Protein AF-A0A7J7N798-F1 (afdb_monomer_lite)

pLDDT: mean 74.63, std 19.61, range [30.22, 93.81]

Structure (mmCIF, N/CA/C/O backbone):
data_AF-A0A7J7N798-F1
#
_entry.id   AF-A0A7J7N798-F1
#
loop_
_atom_site.group_PDB
_atom_site.id
_atom_site.type_symbol
_atom_site.label_atom_id
_atom_site.label_alt_id
_atom_site.label_comp_id
_atom_site.label_asym_id
_atom_site.label_entity_id
_atom_site.label_seq_id
_atom_site.pdbx_PDB_ins_code
_atom_site.Cartn_x
_atom_site.Cartn_y
_atom_site.Cartn_z
_atom_site.occupancy
_atom_site.B_iso_or_equiv
_atom_site.auth_seq_id
_atom_site.auth_comp_id
_atom_site.auth_asym_id
_atom_site.auth_atom_id
_atom_site.pdbx_PDB_model_num
ATOM 1 N N . MET A 1 1 ? 17.970 4.493 -1.743 1.00 64.69 1 MET A N 1
ATOM 2 C CA . MET A 1 1 ? 17.348 3.213 -2.157 1.00 64.69 1 MET A CA 1
ATOM 3 C C . MET A 1 1 ? 17.087 3.171 -3.658 1.00 64.69 1 MET A C 1
ATOM 5 O O . MET A 1 1 ? 17.786 2.423 -4.314 1.00 64.69 1 MET A O 1
ATOM 9 N N . ALA A 1 2 ? 16.192 3.989 -4.228 1.00 63.03 2 ALA A N 1
ATOM 10 C CA . ALA A 1 2 ? 15.914 3.943 -5.676 1.00 63.03 2 ALA A CA 1
ATOM 11 C C . ALA A 1 2 ? 17.098 4.369 -6.571 1.00 63.03 2 ALA A C 1
ATOM 13 O O . ALA A 1 2 ? 17.312 3.786 -7.624 1.00 63.03 2 ALA A O 1
ATOM 14 N N . ALA A 1 3 ? 17.911 5.336 -6.129 1.00 71.50 3 ALA A N 1
ATOM 15 C CA . ALA A 1 3 ? 19.141 5.726 -6.832 1.00 71.50 3 ALA A CA 1
ATOM 16 C C . ALA A 1 3 ? 20.242 4.644 -6.801 1.00 71.50 3 ALA A C 1
ATOM 18 O O . ALA A 1 3 ? 21.195 4.731 -7.562 1.00 71.50 3 ALA A O 1
ATOM 19 N N . ASN A 1 4 ? 20.090 3.626 -5.946 1.00 76.94 4 ASN A N 1
ATOM 20 C CA . ASN A 1 4 ? 21.014 2.496 -5.825 1.00 76.94 4 ASN A CA 1
ATOM 21 C C . ASN A 1 4 ? 20.449 1.256 -6.544 1.00 76.94 4 ASN A C 1
ATOM 23 O O . ASN A 1 4 ? 20.693 0.138 -6.110 1.00 76.94 4 ASN A O 1
ATOM 27 N N . GLU A 1 5 ? 19.615 1.460 -7.570 1.00 82.12 5 GLU A N 1
ATOM 28 C CA . GLU A 1 5 ? 19.052 0.408 -8.436 1.00 82.12 5 GLU A CA 1
ATOM 29 C C . GLU A 1 5 ? 18.097 -0.591 -7.760 1.00 82.12 5 GLU A C 1
ATOM 31 O O . GLU A 1 5 ? 17.688 -1.584 -8.358 1.00 82.12 5 GLU A O 1
ATOM 36 N N . HIS A 1 6 ? 17.645 -0.311 -6.537 1.00 86.44 6 HIS A N 1
ATOM 37 C CA . HIS A 1 6 ? 16.586 -1.101 -5.916 1.00 86.44 6 HIS A CA 1
ATOM 38 C C . HIS A 1 6 ? 15.207 -0.696 -6.441 1.00 86.44 6 HIS A C 1
ATOM 40 O O . HIS A 1 6 ? 14.899 0.493 -6.575 1.00 86.44 6 HIS A O 1
ATOM 46 N N . ARG A 1 7 ? 14.332 -1.684 -6.653 1.00 91.19 7 ARG A N 1
ATOM 47 C CA . ARG A 1 7 ? 12.911 -1.448 -6.916 1.00 91.19 7 ARG A CA 1
ATOM 48 C C . ARG A 1 7 ? 12.222 -1.047 -5.610 1.00 91.19 7 ARG A C 1
ATOM 50 O O . ARG A 1 7 ? 12.155 -1.836 -4.674 1.00 91.19 7 ARG A O 1
ATOM 57 N N . VAL A 1 8 ? 11.728 0.188 -5.525 1.00 92.69 8 VAL A N 1
ATOM 58 C CA . VAL A 1 8 ? 11.180 0.749 -4.276 1.00 92.69 8 VAL A CA 1
ATOM 59 C C . VAL A 1 8 ? 9.721 1.125 -4.461 1.00 92.69 8 VAL A C 1
ATOM 61 O O . VAL A 1 8 ? 9.395 1.870 -5.382 1.00 92.69 8 VAL A O 1
ATOM 64 N N . MET A 1 9 ? 8.865 0.631 -3.568 1.00 93.06 9 MET A N 1
ATOM 65 C CA . MET A 1 9 ? 7.464 1.033 -3.459 1.00 93.06 9 MET A CA 1
ATOM 66 C C . MET A 1 9 ? 7.245 1.799 -2.154 1.00 93.06 9 MET A C 1
ATOM 68 O O . MET A 1 9 ? 7.791 1.432 -1.115 1.00 93.06 9 MET A O 1
ATOM 72 N N . THR A 1 10 ? 6.413 2.836 -2.190 1.00 92.31 10 THR A N 1
ATOM 73 C CA . THR A 1 10 ? 5.869 3.476 -0.985 1.00 92.31 10 THR A CA 1
ATOM 74 C C . THR A 1 10 ? 4.355 3.369 -1.000 1.00 92.31 10 THR A C 1
ATOM 76 O O . THR A 1 10 ? 3.739 3.830 -1.961 1.00 92.31 10 THR A O 1
ATOM 79 N N . VAL A 1 11 ? 3.767 2.818 0.061 1.00 91.25 11 VAL A N 1
ATOM 80 C CA . VAL A 1 11 ? 2.312 2.695 0.215 1.00 91.25 11 VAL A CA 1
ATOM 81 C C . VAL A 1 11 ? 1.836 3.628 1.323 1.00 91.25 11 VAL A C 1
ATOM 83 O O . VAL A 1 11 ? 2.397 3.630 2.417 1.00 91.25 11 VAL A O 1
ATOM 86 N N . CYS A 1 12 ? 0.807 4.428 1.056 1.00 90.25 12 CYS A N 1
ATOM 87 C CA . CYS A 1 12 ? 0.177 5.276 2.067 1.00 90.25 12 CYS A CA 1
ATOM 88 C C . CYS A 1 12 ? -1.321 5.480 1.789 1.00 90.25 12 CYS A C 1
ATOM 90 O O . CYS A 1 12 ? -1.782 5.212 0.677 1.00 90.25 12 CYS A O 1
ATOM 92 N N . PRO A 1 13 ? -2.112 5.949 2.770 1.00 88.75 13 PRO A N 1
ATOM 93 C CA . PRO A 1 13 ? -3.513 6.266 2.537 1.00 88.75 13 PRO A CA 1
ATOM 94 C C . PRO A 1 13 ? -3.657 7.432 1.562 1.00 88.75 13 PRO A C 1
ATOM 96 O O . PRO A 1 13 ? -2.847 8.366 1.542 1.00 88.75 13 PRO A O 1
ATOM 99 N N . ARG A 1 14 ? -4.728 7.405 0.776 1.00 85.50 14 ARG A N 1
ATOM 100 C CA . ARG A 1 14 ? -5.098 8.495 -0.116 1.00 85.50 14 ARG A CA 1
ATOM 101 C C . ARG A 1 14 ? -5.943 9.514 0.641 1.00 85.50 14 ARG A C 1
ATOM 103 O O . ARG A 1 14 ? -7.163 9.439 0.668 1.00 85.50 14 ARG A O 1
ATOM 110 N N . TYR A 1 15 ? -5.278 10.492 1.245 1.00 79.44 15 TYR A N 1
ATOM 111 C CA . TYR A 1 15 ? -5.966 11.538 2.009 1.00 79.44 15 TYR A CA 1
ATOM 112 C C . TYR A 1 15 ? -6.669 12.579 1.133 1.00 79.44 15 TYR A C 1
ATOM 114 O O . TYR A 1 15 ? -7.537 13.302 1.611 1.00 79.44 15 TYR A O 1
ATOM 122 N N . ASN A 1 16 ? -6.261 12.710 -0.131 1.00 83.50 16 ASN A N 1
ATOM 123 C CA . ASN A 1 16 ? -6.829 13.684 -1.055 1.00 83.50 16 ASN A CA 1
ATOM 124 C C . ASN A 1 16 ? -6.736 13.187 -2.507 1.00 83.50 16 ASN A C 1
ATOM 126 O O . ASN A 1 16 ? -6.029 12.224 -2.818 1.00 83.50 16 ASN A O 1
ATOM 130 N N . GLN A 1 17 ? -7.433 13.862 -3.415 1.00 83.38 17 GLN A N 1
ATOM 131 C CA . GLN A 1 17 ? -7.398 13.587 -4.846 1.00 83.38 17 GLN A CA 1
ATOM 132 C C . GLN A 1 17 ? -6.122 14.169 -5.466 1.00 83.38 17 GLN A C 1
ATOM 134 O O . GLN A 1 17 ? -6.080 15.303 -5.939 1.00 83.38 17 GLN A O 1
ATOM 139 N N . TYR A 1 18 ? -5.047 13.383 -5.442 1.00 81.81 18 TYR A N 1
ATOM 140 C CA . TYR A 1 18 ? -3.772 13.762 -6.051 1.00 81.81 18 TYR A CA 1
ATOM 141 C C . TYR A 1 18 ? -3.870 13.770 -7.582 1.00 81.81 18 TYR A C 1
ATOM 143 O O . TYR A 1 18 ? -4.185 12.747 -8.187 1.00 81.81 18 TYR A O 1
ATOM 151 N N . LYS A 1 19 ? -3.574 14.917 -8.210 1.00 82.06 19 LYS A N 1
ATOM 152 C CA . LYS A 1 19 ? -3.645 15.112 -9.674 1.00 82.06 19 LYS A CA 1
ATOM 153 C C . LYS A 1 19 ? -2.698 14.193 -10.453 1.00 82.06 19 LYS A C 1
ATOM 155 O O . LYS A 1 19 ? -2.963 13.844 -11.595 1.00 82.06 19 LYS A O 1
ATOM 160 N N . ASP A 1 20 ? -1.569 13.852 -9.849 1.00 85.69 20 ASP A N 1
ATOM 161 C CA . ASP A 1 20 ? -0.508 13.030 -10.422 1.00 85.69 20 ASP A CA 1
ATOM 162 C C . ASP A 1 20 ? -0.696 11.527 -10.189 1.00 85.69 20 ASP A C 1
ATOM 164 O O . ASP A 1 20 ? 0.086 10.739 -10.716 1.00 85.69 20 ASP A O 1
ATOM 168 N N . ALA A 1 21 ? -1.699 11.127 -9.404 1.00 88.94 21 ALA A N 1
ATOM 169 C CA . ALA A 1 21 ? -1.989 9.728 -9.138 1.00 88.94 21 ALA A CA 1
ATOM 170 C C . ALA A 1 21 ? -3.128 9.239 -10.041 1.00 88.94 21 ALA A C 1
ATOM 172 O O . ALA A 1 21 ? -4.243 9.760 -9.989 1.00 88.94 21 ALA A O 1
ATOM 173 N N . TRP A 1 22 ? -2.855 8.221 -10.852 1.00 91.75 22 TRP A N 1
ATOM 174 C CA . TRP A 1 22 ? -3.835 7.599 -11.740 1.00 91.75 22 TRP A CA 1
ATOM 175 C C . TRP A 1 22 ? -4.411 6.332 -11.097 1.00 91.75 22 TRP A C 1
ATOM 177 O O . TRP A 1 22 ? -3.752 5.678 -10.291 1.00 91.75 22 TRP A O 1
ATOM 187 N N . ASN A 1 23 ? -5.667 6.007 -11.406 1.00 92.81 23 ASN A N 1
ATOM 188 C CA . ASN A 1 23 ? -6.326 4.815 -10.871 1.00 92.81 23 ASN A CA 1
ATOM 189 C C . ASN A 1 23 ? -5.766 3.563 -11.556 1.00 92.81 23 ASN A C 1
ATOM 191 O O . ASN A 1 23 ? -5.860 3.452 -12.778 1.00 92.81 23 ASN A O 1
ATOM 195 N N . THR A 1 24 ? -5.256 2.598 -10.789 1.00 93.06 24 THR A N 1
ATOM 196 C CA . THR A 1 24 ? -4.739 1.344 -11.358 1.00 93.06 24 THR A CA 1
ATOM 197 C C . THR A 1 24 ? -5.838 0.438 -11.905 1.00 93.06 24 THR A C 1
ATOM 199 O O . THR A 1 24 ? -5.539 -0.548 -12.568 1.00 93.06 24 THR A O 1
ATOM 202 N N . SER A 1 25 ? -7.108 0.766 -11.641 1.00 92.38 25 SER A N 1
ATOM 203 C CA . SER A 1 25 ? -8.292 -0.047 -11.953 1.00 92.38 25 SER A CA 1
ATOM 204 C C . SER A 1 25 ? -8.289 -1.420 -11.273 1.00 92.38 25 SER A C 1
ATOM 206 O O . SER A 1 25 ? -9.127 -2.265 -11.573 1.00 92.38 25 SER A O 1
ATOM 208 N N . VAL A 1 26 ? -7.376 -1.629 -10.320 1.00 92.44 26 VAL A N 1
ATOM 209 C CA . VAL A 1 26 ? -7.298 -2.832 -9.499 1.00 92.44 26 VAL A CA 1
ATOM 210 C C . VAL A 1 26 ? -8.189 -2.645 -8.279 1.00 92.44 26 VAL A C 1
ATOM 212 O O . VAL A 1 26 ? -8.009 -1.705 -7.499 1.00 92.44 26 VAL A O 1
ATOM 215 N N . LEU A 1 27 ? -9.138 -3.564 -8.124 1.00 91.50 27 LEU A N 1
ATOM 216 C CA . LEU A 1 27 ? -10.020 -3.669 -6.970 1.00 91.50 27 LEU A CA 1
ATOM 217 C C . LEU A 1 27 ? -9.593 -4.881 -6.150 1.00 91.50 27 LEU A C 1
ATOM 219 O O . LEU A 1 27 ? -9.409 -5.964 -6.704 1.00 91.50 27 LEU A O 1
ATOM 223 N N . VAL A 1 28 ? -9.437 -4.699 -4.843 1.00 91.06 28 VAL A N 1
ATOM 224 C CA . VAL A 1 28 ? -9.140 -5.796 -3.919 1.00 91.06 28 VAL A CA 1
ATOM 225 C C . VAL A 1 28 ? -10.190 -5.823 -2.827 1.00 91.06 28 VAL A C 1
ATOM 227 O O . VAL A 1 28 ? -10.432 -4.820 -2.157 1.00 91.06 28 VAL A O 1
ATOM 230 N N . GLU A 1 29 ? -10.800 -6.986 -2.643 1.00 90.56 29 GLU A N 1
ATOM 231 C CA . GLU A 1 29 ? -11.745 -7.233 -1.564 1.00 90.56 29 GLU A CA 1
ATOM 232 C C . GLU A 1 29 ? -10.995 -7.663 -0.308 1.00 90.56 29 GLU A C 1
ATOM 234 O O . GLU A 1 29 ? -10.278 -8.664 -0.278 1.00 90.56 29 GLU A O 1
ATOM 239 N N . ILE A 1 30 ? -11.157 -6.885 0.754 1.00 86.94 30 ILE A N 1
ATOM 240 C CA . ILE A 1 30 ? -10.477 -7.098 2.017 1.00 86.94 30 ILE A CA 1
ATOM 241 C C . ILE A 1 30 ? -11.508 -7.466 3.076 1.00 86.94 30 ILE A C 1
ATOM 243 O O . ILE A 1 30 ? -12.337 -6.650 3.472 1.00 86.94 30 ILE A O 1
ATOM 247 N N . LYS A 1 31 ? -11.410 -8.693 3.598 1.00 84.00 31 LYS A N 1
ATOM 248 C CA . LYS A 1 31 ? -12.166 -9.100 4.787 1.00 84.00 31 LYS A CA 1
ATOM 249 C C . LYS A 1 31 ? -11.556 -8.477 6.044 1.00 84.00 31 LYS A C 1
ATOM 251 O O . LYS A 1 31 ? -10.390 -8.761 6.357 1.00 84.00 31 LYS A O 1
ATOM 256 N N . VAL A 1 32 ? -12.341 -7.681 6.765 1.00 78.50 32 VAL A N 1
ATOM 257 C CA . VAL A 1 32 ? -12.000 -7.103 8.071 1.00 78.50 32 VAL A CA 1
ATOM 258 C C . VAL A 1 32 ? -13.124 -7.413 9.055 1.00 78.50 32 VAL A C 1
ATOM 260 O O . VAL A 1 32 ? -14.227 -6.879 8.951 1.00 78.50 32 VAL A O 1
ATOM 263 N N . GLY A 1 33 ? -12.841 -8.303 10.008 1.00 81.00 33 GLY A N 1
ATOM 264 C CA . GLY A 1 33 ? -13.879 -8.871 10.868 1.00 81.00 33 GLY A CA 1
ATOM 265 C C . GLY A 1 33 ? -14.944 -9.574 10.023 1.00 81.00 33 GLY A C 1
ATOM 266 O O . GLY A 1 33 ? -14.618 -10.446 9.212 1.00 81.00 33 GLY A O 1
ATOM 267 N N . ASP A 1 34 ? -16.193 -9.140 10.179 1.00 85.06 34 ASP A N 1
ATOM 268 C CA . ASP A 1 34 ? -17.355 -9.709 9.487 1.00 85.06 34 ASP A CA 1
ATOM 269 C C . ASP A 1 34 ? -17.729 -8.974 8.192 1.00 85.06 34 ASP A C 1
ATOM 271 O O . ASP A 1 34 ? -18.644 -9.394 7.486 1.00 85.06 34 ASP A O 1
ATOM 275 N N . LYS A 1 35 ? -17.029 -7.883 7.854 1.00 85.38 35 LYS A N 1
ATOM 276 C CA . LYS A 1 35 ? -17.303 -7.084 6.654 1.00 85.38 35 LYS A CA 1
ATOM 277 C C . LYS A 1 35 ? -16.252 -7.317 5.575 1.00 85.38 35 LYS A C 1
ATOM 279 O O . LYS A 1 35 ? -15.069 -7.508 5.865 1.00 85.38 35 LYS A O 1
ATOM 284 N N . ILE A 1 36 ? -16.703 -7.292 4.326 1.00 88.44 36 ILE A N 1
ATOM 285 C CA . ILE A 1 36 ? -15.847 -7.285 3.140 1.00 88.44 36 ILE A CA 1
ATOM 286 C C . ILE A 1 36 ? -15.900 -5.875 2.574 1.00 88.44 36 ILE A C 1
ATOM 288 O O . ILE A 1 36 ? -16.976 -5.366 2.272 1.00 88.44 36 ILE A O 1
ATOM 292 N N . GLU A 1 37 ? -14.738 -5.251 2.463 1.00 87.50 37 GLU A N 1
ATOM 293 C CA . GLU A 1 37 ? -14.598 -3.878 1.995 1.00 87.50 37 GLU A CA 1
ATOM 294 C C . GLU A 1 37 ? -13.743 -3.869 0.732 1.00 87.50 37 GLU A C 1
ATOM 296 O O . GLU A 1 37 ? -12.722 -4.555 0.652 1.00 87.50 37 GLU A O 1
ATOM 301 N N . THR A 1 38 ? -14.165 -3.110 -0.277 1.00 90.19 38 THR A N 1
ATOM 302 C CA . THR A 1 38 ? -13.435 -3.020 -1.547 1.00 90.19 38 THR A CA 1
ATOM 303 C C . THR A 1 38 ? -12.467 -1.848 -1.507 1.00 90.19 38 THR A C 1
ATOM 305 O O . THR A 1 38 ? -12.865 -0.695 -1.342 1.00 90.19 38 THR A O 1
ATOM 308 N N . VAL A 1 39 ? -11.186 -2.136 -1.709 1.00 91.38 39 VAL A N 1
ATOM 309 C CA . VAL A 1 39 ? -10.109 -1.150 -1.732 1.00 91.38 39 VAL A CA 1
ATOM 310 C C . VAL A 1 39 ? -9.649 -0.905 -3.162 1.00 91.38 39 VAL A C 1
ATOM 312 O O . VAL A 1 39 ? -9.504 -1.838 -3.953 1.00 91.38 39 VAL A O 1
ATOM 315 N N . ARG A 1 40 ? -9.394 0.367 -3.485 1.00 92.56 40 ARG A N 1
ATOM 316 C CA . ARG A 1 40 ? -8.799 0.783 -4.760 1.00 92.56 40 ARG A CA 1
ATOM 317 C C . ARG A 1 40 ? -7.382 1.284 -4.557 1.00 92.56 40 ARG A C 1
ATOM 319 O O . ARG A 1 40 ? -7.064 1.885 -3.528 1.00 92.56 40 ARG A O 1
ATOM 326 N N . PHE A 1 41 ? -6.559 1.108 -5.583 1.00 93.75 41 PHE A N 1
ATOM 327 C CA . PHE A 1 41 ? -5.197 1.620 -5.603 1.00 93.75 41 PHE A CA 1
ATOM 328 C C . PHE A 1 41 ? -5.038 2.712 -6.656 1.00 93.75 41 PHE A C 1
ATOM 330 O O . PHE A 1 41 ? -5.510 2.612 -7.786 1.00 93.75 41 PHE A O 1
ATOM 337 N N . PHE A 1 42 ? -4.330 3.765 -6.275 1.00 93.00 42 PHE A N 1
ATOM 338 C CA . PHE A 1 42 ? -3.859 4.794 -7.186 1.00 93.00 42 PHE A CA 1
ATOM 339 C C . PHE A 1 42 ? -2.343 4.743 -7.233 1.00 93.00 42 PHE A C 1
ATOM 341 O O . PHE A 1 42 ? -1.696 4.493 -6.218 1.00 93.00 42 PHE A O 1
ATOM 348 N N . HIS A 1 43 ? -1.764 4.992 -8.396 1.00 93.50 43 HIS A N 1
ATOM 349 C CA . HIS A 1 43 ? -0.329 4.892 -8.604 1.00 93.50 43 HIS A CA 1
ATOM 350 C C . HIS A 1 43 ? 0.239 6.170 -9.206 1.00 93.50 43 HIS A C 1
ATOM 352 O O . HIS A 1 43 ? -0.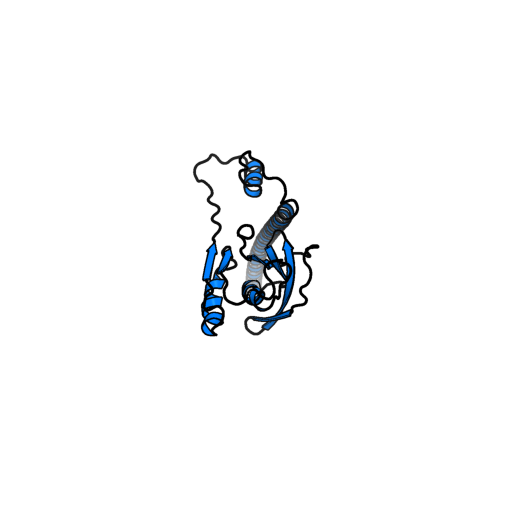420 6.891 -9.951 1.00 93.50 43 HIS A O 1
ATOM 358 N N . CYS A 1 44 ? 1.479 6.462 -8.842 1.00 92.00 44 CYS A N 1
ATOM 359 C CA . CYS A 1 44 ? 2.281 7.528 -9.406 1.00 92.00 44 CYS A CA 1
ATOM 360 C C . CYS A 1 44 ? 3.746 7.085 -9.396 1.00 92.00 44 CYS A C 1
ATOM 362 O O . CYS A 1 44 ? 4.303 6.780 -8.339 1.00 92.00 44 CYS A O 1
ATOM 364 N N . TYR A 1 45 ? 4.395 7.078 -10.559 1.00 89.31 45 TYR A N 1
ATOM 365 C CA . TYR A 1 45 ? 5.824 6.798 -10.651 1.00 89.31 45 TYR A CA 1
ATOM 366 C C . TYR A 1 45 ? 6.616 8.101 -10.673 1.00 89.31 45 TYR A C 1
ATOM 368 O O . TYR A 1 45 ? 6.497 8.904 -11.602 1.00 89.31 45 TYR A O 1
ATOM 376 N N . LYS A 1 46 ? 7.433 8.331 -9.642 1.00 87.50 46 LYS A N 1
ATOM 377 C CA . LYS A 1 46 ? 8.253 9.545 -9.525 1.00 87.50 46 LYS A CA 1
ATOM 378 C C . LYS A 1 46 ? 9.618 9.225 -8.944 1.00 87.50 46 LYS A C 1
ATOM 380 O O . LYS A 1 46 ? 9.718 8.620 -7.883 1.00 87.50 46 LYS A O 1
ATOM 385 N N . ARG A 1 47 ? 10.673 9.725 -9.602 1.00 85.81 47 ARG A N 1
ATOM 386 C CA . ARG A 1 47 ? 12.075 9.628 -9.141 1.00 85.81 47 ARG A CA 1
ATOM 387 C C . ARG A 1 47 ? 12.533 8.192 -8.860 1.00 85.81 47 ARG A C 1
ATOM 389 O O . ARG A 1 47 ? 13.190 7.938 -7.855 1.00 85.81 47 ARG A O 1
ATOM 396 N N . GLY A 1 48 ? 12.150 7.254 -9.722 1.00 82.81 48 GLY A N 1
ATOM 397 C CA . GLY A 1 48 ? 12.524 5.850 -9.551 1.00 82.81 48 GLY A CA 1
ATOM 398 C C . GLY A 1 48 ? 11.714 5.095 -8.495 1.00 82.81 48 GLY A C 1
ATOM 399 O O . GLY A 1 48 ? 12.047 3.952 -8.203 1.00 82.81 48 GLY A O 1
ATOM 400 N N . VAL A 1 49 ? 10.684 5.717 -7.907 1.00 89.25 49 VAL A N 1
ATOM 401 C CA . VAL A 1 49 ? 9.869 5.137 -6.832 1.00 89.25 49 VAL A CA 1
ATOM 402 C C . VAL A 1 49 ? 8.425 4.978 -7.290 1.00 89.25 49 VAL A C 1
ATOM 404 O O . VAL A 1 49 ? 7.808 5.934 -7.773 1.00 89.25 49 VAL A O 1
ATOM 407 N N . ASP A 1 50 ? 7.880 3.787 -7.066 1.00 91.75 50 ASP A N 1
ATOM 408 C CA . ASP A 1 50 ? 6.468 3.473 -7.240 1.00 91.75 50 ASP A CA 1
ATOM 409 C C . ASP A 1 50 ? 5.678 3.943 -6.014 1.00 91.75 50 ASP A C 1
ATOM 411 O O . ASP A 1 50 ? 5.747 3.358 -4.932 1.00 91.75 50 ASP A O 1
ATOM 415 N N . ARG A 1 51 ? 4.933 5.040 -6.158 1.00 92.12 51 ARG A N 1
ATOM 416 C CA . ARG A 1 51 ? 4.100 5.584 -5.083 1.00 92.12 51 ARG A CA 1
ATOM 417 C C . ARG A 1 51 ? 2.679 5.079 -5.252 1.00 92.12 51 ARG A C 1
ATOM 419 O O . ARG A 1 51 ? 2.025 5.399 -6.242 1.00 92.12 51 ARG A O 1
ATOM 426 N N . VAL A 1 52 ? 2.217 4.299 -4.286 1.00 92.75 52 VAL A N 1
ATOM 427 C CA . VAL A 1 52 ? 0.888 3.695 -4.265 1.00 92.75 52 VAL A CA 1
ATOM 428 C C . VAL A 1 52 ? 0.063 4.342 -3.158 1.00 92.75 52 VAL A C 1
ATOM 430 O O . VAL A 1 52 ? 0.484 4.414 -2.004 1.00 92.75 52 VAL A O 1
ATOM 433 N N . PHE A 1 53 ? -1.129 4.799 -3.516 1.00 92.19 53 PHE A N 1
ATOM 434 C CA . PHE A 1 53 ? -2.086 5.398 -2.604 1.00 92.19 53 PHE A CA 1
ATOM 435 C C . PHE A 1 53 ? -3.301 4.490 -2.460 1.00 92.19 53 PHE A C 1
ATOM 437 O O . PHE A 1 53 ? -3.905 4.085 -3.454 1.00 92.19 53 PHE A O 1
ATOM 444 N N . VAL A 1 54 ? -3.661 4.195 -1.217 1.00 91.25 54 VAL A N 1
ATOM 445 C CA . VAL A 1 54 ? -4.804 3.352 -0.873 1.00 91.25 54 VAL A CA 1
ATOM 446 C C . VAL A 1 54 ? -6.039 4.226 -0.705 1.00 91.25 54 VAL A C 1
ATOM 448 O O . VAL A 1 54 ? -6.114 5.038 0.216 1.00 91.25 54 VAL A O 1
ATOM 451 N N . ASP A 1 55 ? -7.005 4.075 -1.601 1.00 88.62 55 ASP A N 1
ATOM 452 C CA . ASP A 1 55 ? -8.259 4.829 -1.602 1.00 88.62 55 ASP A CA 1
ATOM 453 C C . ASP A 1 55 ? -9.305 4.079 -0.768 1.00 88.62 55 ASP A C 1
ATOM 455 O O . ASP A 1 55 ? -10.185 3.399 -1.296 1.00 88.62 55 ASP A O 1
ATOM 459 N N . HIS A 1 56 ? -9.150 4.157 0.556 1.00 82.25 56 HIS A N 1
ATOM 460 C CA . HIS A 1 56 ? -10.088 3.609 1.534 1.00 82.25 56 HIS A CA 1
ATOM 461 C C . HIS A 1 56 ? -10.079 4.463 2.814 1.00 82.25 56 HIS A C 1
ATOM 463 O O . HIS A 1 56 ? -8.998 4.860 3.254 1.00 82.25 56 HIS A O 1
ATOM 469 N N . PRO A 1 57 ? -11.233 4.727 3.456 1.00 68.12 57 PRO A N 1
ATOM 470 C CA . PRO A 1 57 ? -11.300 5.599 4.633 1.00 68.12 57 PRO A CA 1
ATOM 471 C C . PRO A 1 57 ? -10.546 5.076 5.869 1.00 68.12 57 PRO A C 1
ATOM 473 O O . PRO A 1 57 ? -10.220 5.870 6.744 1.00 68.12 57 PRO A O 1
ATOM 476 N N . ILE A 1 58 ? -10.293 3.762 5.973 1.00 68.81 58 ILE A N 1
ATOM 477 C CA . ILE A 1 58 ? -9.829 3.140 7.236 1.00 68.81 58 ILE A CA 1
ATOM 478 C C . ILE A 1 58 ? -8.667 2.132 7.076 1.00 68.81 58 ILE A C 1
ATOM 480 O O . ILE A 1 58 ? -7.907 1.931 8.020 1.00 68.81 58 ILE A O 1
ATOM 484 N N . PHE A 1 59 ? -8.463 1.497 5.913 1.00 70.25 59 PHE A N 1
ATOM 485 C CA . PHE A 1 59 ? -7.623 0.288 5.834 1.00 70.25 59 PHE A CA 1
ATOM 486 C C . PHE A 1 59 ? -6.331 0.508 5.063 1.00 70.25 59 PHE A C 1
ATOM 488 O O . PHE A 1 59 ? -6.325 0.486 3.836 1.00 70.25 59 PHE A O 1
ATOM 495 N N . LEU A 1 60 ? -5.228 0.658 5.801 1.00 77.44 60 LEU A N 1
ATOM 496 C CA . LEU A 1 60 ? -3.886 0.746 5.229 1.00 77.44 60 LEU A CA 1
ATOM 497 C C . LEU A 1 60 ? -3.109 -0.569 5.332 1.00 77.44 60 LEU A C 1
ATOM 499 O O . LEU A 1 60 ? -2.560 -1.015 4.332 1.00 77.44 60 LEU A O 1
ATOM 503 N N . GLU A 1 61 ? -3.060 -1.195 6.511 1.00 79.00 61 GLU A N 1
ATOM 504 C CA . GLU A 1 61 ? -2.118 -2.292 6.787 1.00 79.00 61 GLU A CA 1
ATOM 505 C C . GLU A 1 61 ? -2.315 -3.495 5.857 1.00 79.00 61 GLU A C 1
ATOM 507 O O . GLU A 1 61 ? -1.376 -3.939 5.200 1.00 79.00 61 GLU A O 1
ATOM 512 N N . LYS A 1 62 ? -3.553 -3.987 5.747 1.00 84.56 62 LYS A N 1
ATOM 513 C CA . LYS A 1 62 ? -3.867 -5.135 4.891 1.00 84.56 62 LYS A CA 1
ATOM 514 C C . LYS A 1 62 ? -3.778 -4.797 3.406 1.00 84.56 62 LYS A C 1
ATOM 516 O O . LYS A 1 62 ? -3.225 -5.569 2.636 1.00 84.56 62 LYS A O 1
ATOM 521 N N . ALA A 1 63 ? -4.237 -3.612 3.010 1.00 87.19 63 ALA A N 1
ATOM 522 C CA . ALA A 1 63 ? -4.105 -3.147 1.631 1.00 87.19 63 ALA A CA 1
ATOM 523 C C . ALA A 1 63 ? -2.631 -3.024 1.204 1.00 87.19 63 ALA A C 1
ATOM 525 O O . ALA A 1 63 ? -2.283 -3.349 0.070 1.00 87.19 63 ALA A O 1
ATOM 526 N N . ALA A 1 64 ? -1.749 -2.614 2.120 1.00 88.19 64 ALA A N 1
ATOM 527 C CA . ALA A 1 64 ? -0.313 -2.538 1.879 1.00 88.19 64 ALA A CA 1
ATOM 528 C C . ALA A 1 64 ? 0.352 -3.913 1.706 1.00 88.19 64 ALA A C 1
ATOM 530 O O . ALA A 1 64 ? 1.390 -3.989 1.055 1.00 88.19 64 ALA A O 1
ATOM 531 N N . LEU A 1 65 ? -0.240 -4.989 2.235 1.00 90.69 65 LEU A N 1
ATOM 532 C CA . LEU A 1 65 ? 0.212 -6.366 2.001 1.00 90.69 65 LEU A CA 1
ATOM 533 C C . LEU A 1 65 ? -0.267 -6.933 0.668 1.00 90.69 65 LEU A C 1
ATOM 535 O O . LEU A 1 65 ? 0.399 -7.797 0.107 1.00 90.69 65 LEU A O 1
ATOM 539 N N . GLU A 1 66 ? -1.384 -6.444 0.141 1.00 90.94 66 GLU A N 1
ATOM 540 C CA . GLU A 1 66 ? -1.893 -6.875 -1.164 1.00 90.94 66 GLU A CA 1
ATOM 541 C C . GLU A 1 66 ? -1.229 -6.119 -2.324 1.00 90.94 66 GLU A C 1
ATOM 543 O O . GLU A 1 66 ? -1.003 -6.685 -3.394 1.00 90.94 66 GLU A O 1
ATOM 548 N N . ALA A 1 67 ? -0.847 -4.855 -2.112 1.00 92.44 67 ALA A N 1
ATOM 549 C CA . ALA A 1 67 ? -0.276 -4.006 -3.158 1.00 92.44 67 ALA A CA 1
ATOM 550 C C . ALA A 1 67 ? 0.940 -4.623 -3.895 1.00 92.44 67 ALA A C 1
ATOM 552 O O . ALA A 1 67 ? 0.928 -4.606 -5.127 1.00 92.44 67 ALA A O 1
ATOM 553 N N . PRO A 1 68 ? 1.954 -5.214 -3.227 1.00 92.75 68 PRO A N 1
ATOM 554 C CA . PRO A 1 68 ? 3.108 -5.811 -3.910 1.00 92.75 68 PRO A CA 1
ATOM 555 C C . PRO A 1 68 ? 2.761 -7.013 -4.800 1.00 92.75 68 PRO A C 1
ATOM 557 O O . PRO A 1 68 ? 3.471 -7.287 -5.770 1.00 92.75 68 PRO A O 1
ATOM 560 N N . ARG A 1 69 ? 1.677 -7.728 -4.484 1.00 92.38 69 ARG A N 1
ATOM 561 C CA . ARG A 1 69 ? 1.287 -8.971 -5.165 1.00 92.38 69 ARG A CA 1
ATOM 562 C C . ARG A 1 69 ? 0.331 -8.714 -6.316 1.00 92.38 69 ARG A C 1
ATOM 564 O O . ARG A 1 69 ? 0.499 -9.277 -7.391 1.00 92.38 69 ARG A O 1
ATOM 571 N N . VAL A 1 70 ? -0.657 -7.850 -6.095 1.00 92.25 70 VAL A N 1
ATOM 572 C CA . VAL A 1 70 ? -1.748 -7.632 -7.052 1.00 92.25 70 VAL A CA 1
ATOM 573 C C . VAL A 1 70 ? -1.391 -6.561 -8.089 1.00 92.25 70 VAL A C 1
ATOM 575 O O . VAL A 1 70 ? -1.835 -6.633 -9.236 1.00 92.25 70 VAL A O 1
ATOM 578 N N . LEU A 1 71 ? -0.574 -5.563 -7.733 1.00 92.56 71 LEU A N 1
ATOM 579 C CA . LEU A 1 71 ? -0.261 -4.465 -8.649 1.00 92.56 71 LEU A CA 1
ATOM 580 C C . LEU A 1 71 ? 0.856 -4.844 -9.620 1.00 92.56 71 LEU A C 1
ATOM 582 O O . LEU A 1 71 ? 2.030 -4.871 -9.261 1.00 92.56 71 LEU A O 1
ATOM 586 N N . SER A 1 72 ? 0.491 -5.046 -10.884 1.00 92.62 72 SER A N 1
ATOM 587 C CA . SER A 1 72 ? 1.451 -5.172 -11.984 1.00 92.62 72 SER A CA 1
ATOM 588 C C . SER A 1 72 ? 1.899 -3.788 -12.460 1.00 92.62 72 SER A C 1
ATOM 590 O O . SER A 1 72 ? 1.161 -3.093 -13.156 1.00 92.62 72 SER A O 1
ATOM 592 N N . LEU A 1 73 ? 3.107 -3.370 -12.067 1.00 90.75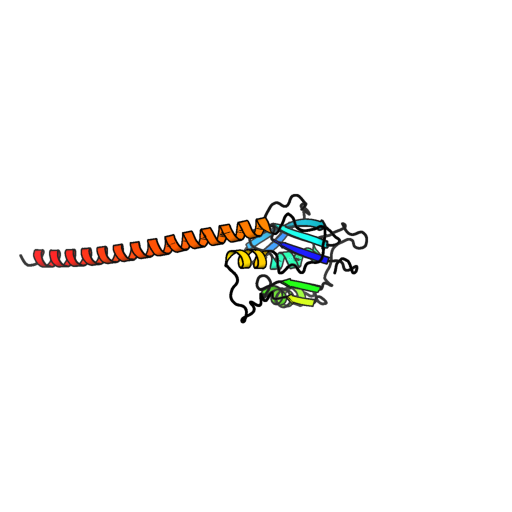 73 LEU A N 1
ATOM 593 C CA . LEU A 1 73 ? 3.636 -2.028 -12.329 1.00 90.75 73 LEU A CA 1
ATOM 594 C C . LEU A 1 73 ? 4.778 -2.077 -13.348 1.00 90.75 73 LEU A C 1
ATOM 596 O O . LEU A 1 73 ? 5.830 -2.655 -13.083 1.00 90.75 73 LEU A O 1
ATOM 600 N N . ASN A 1 74 ? 4.583 -1.411 -14.488 1.00 90.00 74 ASN A N 1
ATOM 601 C CA . ASN A 1 74 ? 5.513 -1.423 -15.629 1.00 90.00 74 ASN A CA 1
ATOM 602 C C . ASN A 1 74 ? 6.158 -0.052 -15.900 1.00 90.00 74 ASN A C 1
ATOM 604 O O . ASN A 1 74 ? 6.658 0.203 -16.990 1.00 90.00 74 ASN A O 1
ATOM 608 N N . SER A 1 75 ? 6.107 0.867 -14.934 1.00 85.69 75 SER A N 1
ATOM 609 C CA . SER A 1 75 ? 6.610 2.236 -15.111 1.00 85.69 75 SER A CA 1
ATOM 610 C C . SER A 1 75 ? 8.136 2.346 -15.046 1.00 85.69 75 SER A C 1
ATOM 612 O O . SER A 1 75 ? 8.696 3.359 -15.461 1.00 85.69 75 SER A O 1
ATOM 614 N N . ASN A 1 76 ? 8.817 1.324 -14.523 1.00 86.31 76 ASN A N 1
ATOM 615 C CA . ASN A 1 76 ? 10.270 1.280 -14.431 1.00 86.31 76 ASN A CA 1
ATOM 616 C C . ASN A 1 76 ? 10.874 0.641 -15.696 1.00 86.31 76 ASN A C 1
ATOM 618 O O . ASN A 1 76 ? 10.340 -0.326 -16.226 1.00 86.31 76 ASN A O 1
ATOM 622 N N . LYS A 1 77 ? 12.019 1.154 -16.164 1.00 83.75 77 LYS A N 1
ATOM 623 C CA . LYS A 1 77 ? 12.735 0.618 -17.335 1.00 83.75 77 LYS A CA 1
ATOM 624 C C . LYS A 1 77 ? 13.338 -0.772 -17.088 1.00 83.75 77 LYS A C 1
ATOM 626 O O . LYS A 1 77 ? 13.465 -1.549 -18.026 1.00 83.75 77 LYS A O 1
ATOM 631 N N . TYR A 1 78 ? 13.736 -1.060 -15.850 1.00 85.50 78 TYR A N 1
ATOM 632 C CA . TYR A 1 78 ? 14.469 -2.279 -15.491 1.00 85.50 78 TYR A CA 1
ATOM 633 C C . TYR A 1 78 ? 13.580 -3.359 -14.869 1.00 85.50 78 TYR A C 1
ATOM 635 O O . TYR A 1 78 ? 13.933 -4.533 -14.891 1.00 85.50 78 TYR A O 1
ATOM 643 N N . PHE A 1 79 ? 12.427 -2.970 -14.321 1.00 87.50 79 PHE A N 1
ATOM 644 C CA . PHE A 1 79 ? 11.522 -3.865 -13.603 1.00 87.50 79 PHE A CA 1
ATOM 645 C C . PHE A 1 79 ? 10.106 -3.755 -14.167 1.00 87.50 79 PHE A C 1
ATOM 647 O O . PHE A 1 79 ? 9.596 -2.652 -14.351 1.00 87.50 79 PHE A O 1
ATOM 654 N N . SER A 1 80 ? 9.456 -4.895 -14.387 1.00 89.75 80 SER A N 1
ATOM 655 C CA . SER A 1 80 ? 8.064 -4.987 -14.837 1.00 89.75 80 SER A CA 1
ATOM 656 C C . SER A 1 80 ? 7.313 -6.060 -14.045 1.00 89.75 80 SER A C 1
ATOM 658 O O . SER A 1 80 ? 7.927 -6.891 -13.375 1.00 89.75 80 SER A O 1
ATOM 660 N N . GLY A 1 81 ? 5.982 -6.012 -14.076 1.00 92.06 81 GLY A N 1
ATOM 661 C CA . GLY A 1 81 ? 5.116 -6.949 -13.362 1.00 92.06 81 GLY A CA 1
ATOM 662 C C . GLY A 1 81 ? 4.935 -6.621 -11.873 1.00 92.06 81 GLY A C 1
ATOM 663 O O . GLY A 1 81 ? 5.220 -5.498 -11.443 1.00 92.06 81 GLY A O 1
ATOM 664 N N . PRO A 1 82 ? 4.414 -7.563 -11.072 1.00 93.81 82 PRO A N 1
ATOM 665 C CA . PRO A 1 82 ? 4.249 -7.379 -9.632 1.00 93.81 82 PRO A CA 1
ATOM 666 C C . PRO A 1 82 ? 5.596 -7.336 -8.902 1.00 93.81 82 PRO A C 1
ATOM 668 O O . PRO A 1 82 ? 6.636 -7.689 -9.457 1.00 93.81 82 PRO A O 1
ATOM 671 N N . TYR A 1 83 ? 5.592 -6.864 -7.656 1.00 93.06 83 TYR A N 1
ATOM 672 C CA . TYR A 1 83 ? 6.769 -6.946 -6.781 1.00 93.06 83 TYR A CA 1
ATOM 673 C C . TYR A 1 83 ? 6.977 -8.374 -6.274 1.00 93.06 83 TYR A C 1
ATOM 675 O O . TYR A 1 83 ? 8.117 -8.802 -6.125 1.00 93.06 83 TYR A O 1
ATOM 683 N N . GLY A 1 84 ? 5.882 -9.106 -6.063 1.00 92.19 84 GLY A N 1
ATOM 684 C CA . GLY A 1 84 ? 5.909 -10.485 -5.589 1.00 92.19 84 GLY A CA 1
ATOM 685 C C . GLY A 1 84 ? 6.125 -10.592 -4.081 1.00 92.19 84 GLY A C 1
ATOM 686 O O . GLY A 1 84 ? 5.875 -9.647 -3.329 1.00 92.19 84 GLY A O 1
ATOM 687 N N . ASP A 1 85 ? 6.575 -11.772 -3.657 1.00 92.00 85 ASP A N 1
ATOM 688 C CA . ASP A 1 85 ? 6.618 -12.163 -2.245 1.00 92.00 85 ASP A CA 1
ATOM 689 C C . ASP A 1 85 ? 8.016 -11.980 -1.613 1.00 92.00 85 ASP A C 1
ATOM 691 O O . ASP A 1 85 ? 8.143 -11.948 -0.388 1.00 92.00 85 ASP A O 1
ATOM 695 N N . ASP A 1 86 ? 9.071 -11.813 -2.419 1.00 91.94 86 ASP A N 1
ATOM 696 C CA . ASP A 1 86 ? 10.435 -11.586 -1.922 1.00 91.94 86 ASP A CA 1
ATOM 697 C C . ASP A 1 86 ? 10.712 -10.093 -1.722 1.00 91.94 86 ASP A C 1
ATOM 699 O O . ASP A 1 86 ? 11.311 -9.407 -2.552 1.00 91.94 86 ASP A O 1
ATOM 703 N N . VAL A 1 87 ? 10.194 -9.563 -0.615 1.00 93.06 87 VAL A N 1
ATOM 704 C CA . VAL A 1 87 ? 10.215 -8.128 -0.322 1.00 93.06 87 VAL A CA 1
ATOM 705 C C . VAL A 1 87 ? 10.735 -7.830 1.080 1.00 93.06 87 VAL A C 1
ATOM 707 O O . VAL A 1 87 ? 10.540 -8.580 2.040 1.00 93.06 87 VAL A O 1
ATOM 710 N N . VAL A 1 88 ? 11.381 -6.674 1.213 1.00 93.19 88 VAL A N 1
ATOM 711 C CA . VAL A 1 88 ? 11.741 -6.107 2.513 1.00 93.19 88 VAL A CA 1
ATOM 712 C C . VAL A 1 88 ? 10.790 -4.960 2.815 1.00 93.19 88 VAL A C 1
ATOM 714 O O . VAL A 1 88 ? 10.825 -3.919 2.161 1.00 93.19 88 VAL A O 1
ATOM 717 N N . PHE A 1 89 ? 9.950 -5.144 3.826 1.00 92.56 89 PHE A N 1
ATOM 718 C CA . PHE A 1 89 ? 9.052 -4.112 4.314 1.00 92.56 89 PHE A CA 1
ATOM 719 C C . PHE A 1 89 ? 9.774 -3.210 5.308 1.00 92.56 89 PHE A C 1
ATOM 721 O O . PHE A 1 89 ? 10.326 -3.680 6.304 1.00 92.56 89 PHE A O 1
ATOM 728 N N . ILE A 1 90 ? 9.724 -1.905 5.057 1.00 90.44 90 ILE A N 1
ATOM 729 C CA . ILE A 1 90 ? 10.127 -0.875 6.013 1.00 90.44 90 ILE A CA 1
ATOM 730 C C . ILE A 1 90 ? 8.847 -0.186 6.465 1.00 90.44 90 ILE A C 1
ATOM 732 O O . ILE A 1 90 ? 8.189 0.490 5.673 1.00 90.44 90 ILE A O 1
ATOM 736 N N . VAL A 1 91 ? 8.465 -0.414 7.718 1.00 89.38 91 VAL A N 1
ATOM 737 C CA . VAL A 1 91 ? 7.225 0.110 8.288 1.00 89.38 91 VAL A CA 1
ATOM 738 C C . VAL A 1 91 ? 7.520 1.245 9.250 1.00 89.38 91 VAL A C 1
ATOM 740 O O . VAL A 1 91 ? 8.436 1.150 10.063 1.00 89.38 91 VAL A O 1
ATOM 743 N N . ASN A 1 92 ? 6.742 2.318 9.141 1.00 86.50 92 ASN A N 1
ATOM 744 C CA . ASN A 1 92 ? 6.994 3.555 9.867 1.00 86.50 92 ASN A CA 1
ATOM 745 C C . ASN A 1 92 ? 5.961 3.757 10.970 1.00 86.50 92 ASN A C 1
ATOM 747 O O . ASN A 1 92 ? 4.757 3.748 10.705 1.00 86.50 92 ASN A O 1
ATOM 751 N N . ASP A 1 93 ? 6.465 4.019 12.172 1.00 84.69 93 ASP A N 1
ATOM 752 C CA . ASP A 1 93 ? 5.706 4.394 13.360 1.00 84.69 93 ASP A CA 1
ATOM 753 C C . ASP A 1 93 ? 4.626 3.393 13.800 1.00 84.69 93 ASP A C 1
ATOM 755 O O . ASP A 1 93 ? 4.450 2.290 13.280 1.00 84.69 93 ASP A O 1
ATOM 759 N N . TRP A 1 94 ? 3.903 3.798 14.842 1.00 80.94 94 TRP A N 1
ATOM 760 C CA . TRP A 1 94 ? 2.881 3.006 15.510 1.00 80.94 94 TRP A CA 1
ATOM 761 C C . TRP A 1 94 ? 1.696 2.633 14.606 1.00 80.94 94 TRP A C 1
ATOM 763 O O . TRP A 1 94 ? 1.082 1.594 14.829 1.00 80.94 94 TRP A O 1
ATOM 773 N N . HIS A 1 95 ? 1.412 3.416 13.559 1.00 80.62 95 HIS A N 1
ATOM 774 C CA . HIS A 1 95 ? 0.348 3.138 12.583 1.00 80.62 95 HIS A CA 1
ATOM 775 C C . HIS A 1 95 ? 0.534 1.814 11.828 1.00 80.62 95 HIS A C 1
ATOM 777 O O . HIS A 1 95 ? -0.406 1.348 11.196 1.00 80.62 95 HIS A O 1
ATOM 783 N N . MET A 1 96 ? 1.746 1.250 11.858 1.00 83.75 96 MET A N 1
ATOM 784 C CA . MET A 1 96 ? 2.096 -0.024 11.232 1.00 83.75 96 MET A CA 1
ATOM 785 C C . MET A 1 96 ? 2.672 -1.019 12.254 1.00 83.75 96 MET A C 1
ATOM 787 O O . MET A 1 96 ? 3.347 -1.981 11.882 1.00 83.75 96 MET A O 1
ATOM 791 N N . ALA A 1 97 ? 2.451 -0.797 13.554 1.00 82.69 97 ALA A N 1
ATOM 792 C CA . ALA A 1 97 ? 3.022 -1.630 14.612 1.00 82.69 97 ALA A CA 1
ATOM 793 C C . ALA A 1 97 ? 2.495 -3.074 14.590 1.00 82.69 97 ALA A C 1
ATOM 795 O O . ALA A 1 97 ? 3.209 -3.990 15.000 1.00 82.69 97 ALA A O 1
ATOM 796 N N . LEU A 1 98 ? 1.273 -3.295 14.089 1.00 84.50 98 LEU A N 1
ATOM 797 C CA . LEU A 1 98 ? 0.671 -4.628 13.977 1.00 84.50 98 LEU A CA 1
ATOM 798 C C . LEU A 1 98 ? 1.059 -5.356 12.684 1.00 84.50 98 LEU A C 1
ATOM 800 O O . LEU A 1 98 ? 0.847 -6.565 12.567 1.00 84.50 98 LEU A O 1
ATOM 804 N N . PHE A 1 99 ? 1.700 -4.664 11.743 1.00 88.38 99 PHE A N 1
ATOM 805 C CA . PHE A 1 99 ? 2.078 -5.209 10.444 1.00 88.38 99 PHE A CA 1
ATOM 806 C C . PHE A 1 99 ? 2.956 -6.478 10.513 1.00 88.38 99 PHE A C 1
ATOM 808 O O . PHE A 1 99 ? 2.636 -7.454 9.827 1.00 88.38 99 PHE A O 1
ATOM 815 N N . PRO A 1 100 ? 4.013 -6.558 11.356 1.00 90.12 100 PRO A N 1
ATOM 816 C CA . PRO A 1 100 ? 4.810 -7.781 11.474 1.00 90.12 100 PRO A CA 1
ATOM 817 C C . PRO A 1 100 ? 4.000 -8.959 12.027 1.00 90.12 100 PRO A C 1
ATOM 819 O O . PRO A 1 100 ? 4.186 -10.097 11.590 1.00 90.12 100 PRO A O 1
ATOM 822 N N . CYS A 1 101 ? 3.089 -8.692 12.970 1.00 88.62 101 CYS A N 1
ATOM 823 C CA . CYS A 1 101 ? 2.197 -9.706 13.524 1.00 88.62 101 CYS A CA 1
ATOM 824 C C . CYS A 1 101 ? 1.265 -10.247 12.440 1.00 88.62 101 CYS A C 1
ATOM 826 O O . CYS A 1 101 ? 1.126 -11.461 12.326 1.00 88.62 101 CYS A O 1
ATOM 828 N N . TYR A 1 102 ? 0.699 -9.364 11.612 1.00 87.06 102 TYR A N 1
ATOM 829 C CA . TYR A 1 102 ? -0.221 -9.727 10.534 1.00 87.06 102 TYR A CA 1
ATOM 830 C C . TYR A 1 102 ? 0.450 -10.586 9.453 1.00 87.06 102 TYR A C 1
ATOM 832 O O . TYR A 1 102 ? -0.076 -11.633 9.074 1.00 87.06 102 TYR A O 1
ATOM 840 N N . ILE A 1 103 ? 1.656 -10.203 9.010 1.00 91.50 103 ILE A N 1
ATOM 841 C CA . ILE A 1 103 ? 2.449 -11.015 8.072 1.00 91.50 103 ILE A CA 1
ATOM 842 C C . ILE A 1 103 ? 2.715 -12.397 8.658 1.00 91.50 103 ILE A C 1
ATOM 844 O O . ILE A 1 103 ? 2.512 -13.404 7.983 1.00 91.50 103 ILE A O 1
ATOM 848 N N . LYS A 1 104 ? 3.191 -12.458 9.905 1.00 90.81 104 LYS A N 1
ATOM 849 C CA . LYS A 1 104 ? 3.633 -13.717 10.505 1.00 90.81 104 LYS A CA 1
ATOM 850 C C . LYS A 1 104 ? 2.471 -14.675 10.768 1.00 90.81 104 LYS A C 1
ATOM 852 O O . LYS A 1 104 ? 2.633 -15.871 10.555 1.00 90.81 104 LYS A O 1
ATOM 857 N N . SER A 1 105 ? 1.336 -14.171 11.245 1.00 89.69 105 SER A N 1
ATOM 858 C CA . SER A 1 105 ? 0.206 -15.012 11.649 1.00 89.69 105 SER A CA 1
ATOM 859 C C . SER A 1 105 ? -0.656 -15.474 10.480 1.00 89.69 105 SER A C 1
ATOM 861 O O . SER A 1 105 ? -1.159 -16.594 10.531 1.00 89.69 105 SER A O 1
ATOM 863 N N . ILE A 1 106 ? -0.829 -14.646 9.445 1.00 88.62 106 ILE A N 1
ATOM 864 C CA . ILE A 1 106 ? -1.783 -14.911 8.357 1.00 88.62 106 ILE A CA 1
ATOM 865 C C . ILE A 1 106 ? -1.076 -15.270 7.055 1.00 88.62 106 ILE A C 1
ATOM 867 O O . ILE A 1 106 ? -1.444 -16.252 6.427 1.00 88.62 106 ILE A O 1
ATOM 871 N N . TYR A 1 107 ? -0.070 -14.502 6.636 1.00 90.81 107 TYR A N 1
ATOM 872 C CA . TYR A 1 107 ? 0.540 -14.711 5.319 1.00 90.81 107 TYR A CA 1
ATOM 873 C C . TYR A 1 107 ? 1.595 -15.812 5.367 1.00 90.81 107 TYR A C 1
ATOM 875 O O . TYR A 1 107 ? 1.505 -16.783 4.621 1.00 90.81 107 TYR A O 1
ATOM 883 N N . LYS A 1 108 ? 2.541 -15.728 6.309 1.00 92.62 108 LYS A N 1
ATOM 884 C CA . LYS A 1 108 ? 3.600 -16.738 6.440 1.00 92.62 108 LYS A CA 1
ATOM 885 C C . LYS A 1 108 ? 3.062 -18.107 6.838 1.00 92.62 108 LYS A C 1
ATOM 887 O O . LYS A 1 108 ? 3.623 -19.112 6.423 1.00 92.62 108 LYS A O 1
ATOM 892 N N . SER A 1 109 ? 1.969 -18.165 7.598 1.00 91.62 109 SER A N 1
ATOM 893 C CA . SER A 1 109 ? 1.302 -19.434 7.920 1.00 91.62 109 SER A CA 1
ATOM 894 C C . SER A 1 109 ? 0.637 -20.089 6.703 1.00 91.62 109 SER A C 1
ATOM 896 O O . SER A 1 109 ? 0.437 -21.298 6.704 1.00 91.62 109 SER A O 1
ATOM 898 N N . GLN A 1 110 ? 0.338 -19.311 5.659 1.00 91.56 110 GLN A N 1
ATOM 899 C CA . GLN A 1 110 ? -0.213 -19.770 4.380 1.00 91.56 110 GLN A CA 1
ATOM 900 C C . GLN A 1 110 ? 0.869 -20.000 3.307 1.00 91.56 110 GLN A C 1
ATOM 902 O O . GLN A 1 110 ? 0.530 -20.233 2.149 1.00 91.56 110 GLN A O 1
ATOM 907 N N . GLY A 1 111 ? 2.158 -19.910 3.659 1.00 91.56 111 GLY A N 1
ATOM 908 C CA . GLY A 1 111 ? 3.272 -20.025 2.708 1.00 91.56 111 GLY A CA 1
ATOM 909 C C . GLY A 1 111 ? 3.487 -18.785 1.831 1.00 91.56 111 GLY A C 1
ATOM 910 O O . GLY A 1 111 ? 4.182 -18.841 0.822 1.00 91.56 111 GLY A O 1
ATOM 911 N N . ILE A 1 112 ? 2.890 -17.647 2.196 1.00 91.19 112 ILE A N 1
ATOM 912 C CA . ILE A 1 112 ? 3.040 -16.368 1.493 1.00 91.19 112 ILE A CA 1
ATOM 913 C C . ILE A 1 112 ? 4.041 -15.495 2.258 1.00 91.19 112 ILE A C 1
ATOM 915 O O . ILE A 1 112 ? 4.032 -15.460 3.489 1.00 91.19 112 ILE A O 1
ATOM 919 N N . TYR A 1 113 ? 4.887 -14.740 1.549 1.00 93.81 113 TYR A N 1
ATOM 920 C CA . TYR A 1 113 ? 5.905 -13.869 2.161 1.00 93.81 113 TYR A CA 1
ATOM 921 C C . TYR A 1 113 ? 6.916 -14.626 3.052 1.00 93.81 113 TYR A C 1
ATOM 923 O O . TYR A 1 113 ? 7.403 -14.089 4.054 1.00 93.81 113 TYR A O 1
ATOM 931 N N . GLU A 1 114 ? 7.257 -15.874 2.712 1.00 91.94 114 GLU A N 1
ATOM 932 C CA . GLU A 1 114 ? 8.176 -16.698 3.512 1.00 91.94 114 GLU A CA 1
ATOM 933 C C . GLU A 1 114 ? 9.544 -16.024 3.691 1.00 91.94 114 GLU A C 1
ATOM 935 O O . GLU A 1 114 ? 9.980 -15.809 4.830 1.00 91.94 114 GLU A O 1
ATOM 940 N N . SER A 1 115 ? 10.162 -15.589 2.587 1.00 91.94 115 SER A N 1
ATOM 941 C CA . SER A 1 115 ? 11.459 -14.897 2.575 1.00 91.94 115 SER A CA 1
ATOM 942 C C . SER A 1 115 ? 11.387 -13.438 3.034 1.00 91.94 115 SER A C 1
ATOM 944 O O . SER A 1 115 ? 12.416 -12.851 3.385 1.00 91.94 115 SER A O 1
ATOM 946 N N . ALA A 1 116 ? 10.184 -12.856 3.093 1.00 92.44 116 ALA A N 1
ATOM 947 C CA . ALA A 1 116 ? 10.012 -11.440 3.370 1.00 92.44 116 ALA A CA 1
ATOM 948 C C . ALA A 1 116 ? 10.512 -11.058 4.767 1.00 92.44 116 ALA A C 1
ATOM 950 O O . ALA A 1 116 ? 10.276 -11.758 5.765 1.00 92.44 116 ALA A O 1
ATOM 951 N N . LYS A 1 117 ? 11.159 -9.896 4.857 1.00 92.06 117 LYS A N 1
ATOM 952 C CA . LYS A 1 117 ? 11.674 -9.332 6.113 1.00 92.06 117 LYS A CA 1
ATOM 953 C C . LYS A 1 117 ? 10.965 -8.025 6.424 1.00 92.06 117 LYS A C 1
ATOM 955 O O . LYS A 1 117 ? 10.641 -7.266 5.519 1.00 92.06 117 LYS A O 1
ATOM 960 N N . VAL A 1 118 ? 10.745 -7.753 7.707 1.00 89.88 118 VAL A N 1
ATOM 961 C CA . VAL A 1 118 ? 10.088 -6.525 8.169 1.00 89.88 118 VAL A CA 1
ATOM 962 C C . VAL A 1 118 ? 11.032 -5.780 9.102 1.00 89.88 118 VAL A C 1
ATOM 964 O O . VAL A 1 118 ? 11.537 -6.359 10.063 1.00 89.88 118 VAL A O 1
ATOM 967 N N . LYS A 1 119 ? 11.260 -4.499 8.824 1.00 89.81 119 LYS A N 1
ATOM 968 C CA . LYS A 1 119 ? 12.000 -3.566 9.673 1.00 89.81 119 LYS A CA 1
ATOM 969 C C . LYS A 1 119 ? 11.050 -2.460 10.119 1.00 89.81 119 LYS A C 1
ATOM 971 O O . LYS A 1 119 ? 10.418 -1.829 9.278 1.00 89.81 119 LYS A O 1
ATOM 976 N N . ILE A 1 120 ? 10.959 -2.232 11.426 1.00 83.62 120 ILE A N 1
ATOM 977 C CA . ILE A 1 120 ? 10.174 -1.133 11.997 1.00 83.62 120 ILE A CA 1
ATOM 978 C C . ILE A 1 120 ? 11.101 0.057 12.219 1.00 83.62 120 ILE A C 1
ATOM 980 O O . ILE A 1 120 ? 12.153 -0.083 12.845 1.00 83.62 120 ILE A O 1
ATOM 984 N N . GLU A 1 121 ? 10.703 1.223 11.730 1.00 83.75 121 GLU A N 1
ATOM 985 C CA . GLU A 1 121 ? 11.354 2.498 12.000 1.00 83.75 121 GLU A CA 1
ATOM 986 C C . GLU A 1 121 ? 10.423 3.353 12.862 1.00 83.75 121 GLU A C 1
ATOM 988 O O . GLU A 1 121 ? 9.304 3.677 12.474 1.00 83.75 121 GLU A O 1
ATOM 993 N N . VAL A 1 122 ? 10.880 3.670 14.076 1.00 76.00 122 VAL A N 1
ATOM 994 C CA . VAL A 1 122 ? 10.164 4.539 15.016 1.00 76.00 122 VAL A CA 1
ATOM 995 C C . VAL A 1 122 ? 10.795 5.919 14.944 1.00 76.00 122 VAL A C 1
ATOM 997 O O . VAL A 1 122 ? 11.971 6.080 15.289 1.00 76.00 122 VAL A O 1
ATOM 1000 N N . LEU A 1 123 ? 10.028 6.926 14.534 1.00 68.50 123 LEU A N 1
ATOM 1001 C CA . LEU A 1 123 ? 10.487 8.307 14.556 1.00 68.50 123 LEU A CA 1
ATOM 1002 C C . LEU A 1 123 ? 10.477 8.817 16.000 1.00 68.50 123 LEU A C 1
ATOM 1004 O O . LEU A 1 123 ? 9.468 9.273 16.532 1.00 68.50 123 LEU A O 1
ATOM 1008 N N . LYS A 1 124 ? 11.639 8.772 16.656 1.00 51.47 124 LYS A N 1
ATOM 1009 C CA . LYS A 1 124 ? 11.866 9.526 17.893 1.00 51.47 124 LYS A CA 1
ATOM 1010 C C . LYS A 1 124 ? 12.214 10.965 17.531 1.00 51.47 124 LYS A C 1
ATOM 1012 O O . LYS A 1 124 ? 13.336 11.241 17.117 1.00 51.47 124 LYS A O 1
ATOM 1017 N N . LYS A 1 125 ? 11.288 11.901 17.746 1.00 49.78 125 LYS A N 1
ATOM 1018 C CA . LYS A 1 125 ? 11.653 13.320 17.843 1.00 49.78 125 LYS A CA 1
ATOM 1019 C C . LYS A 1 125 ? 12.331 13.513 19.202 1.00 49.78 125 LYS A C 1
ATOM 1021 O O . LYS A 1 125 ? 11.664 13.700 20.212 1.00 49.78 125 LYS A O 1
ATOM 1026 N N . SER A 1 126 ? 13.653 13.366 19.260 1.00 42.69 126 SER A N 1
ATOM 1027 C CA . SER A 1 126 ? 14.413 13.711 20.462 1.00 42.69 126 SER A CA 1
ATOM 1028 C C . SER A 1 126 ? 14.399 15.231 20.620 1.00 42.69 126 SER A C 1
ATOM 1030 O O . SER A 1 126 ? 15.095 15.928 19.885 1.00 42.69 126 SER A O 1
ATOM 1032 N N . LEU A 1 127 ? 13.593 15.747 21.546 1.00 43.09 127 LEU A N 1
ATOM 1033 C CA . LEU A 1 127 ? 13.728 17.125 22.017 1.00 43.09 127 LEU A CA 1
ATOM 1034 C C . LEU A 1 127 ? 15.003 17.198 22.880 1.00 43.09 127 LEU A C 1
ATOM 1036 O O . LEU A 1 127 ? 15.094 16.460 23.865 1.00 43.09 127 LEU A O 1
ATOM 1040 N N . PRO A 1 128 ? 16.019 18.001 22.515 1.00 39.22 128 PRO A N 1
ATOM 1041 C CA . PRO A 1 128 ? 17.221 18.141 23.330 1.00 39.22 128 PRO A CA 1
ATOM 1042 C C . PRO A 1 128 ? 16.880 18.848 24.650 1.00 39.22 128 PRO A C 1
ATOM 1044 O O . PRO A 1 128 ? 16.278 19.916 24.653 1.00 39.22 128 PRO A O 1
ATOM 1047 N N . LEU A 1 129 ? 17.280 18.256 25.778 1.00 41.06 129 LEU A N 1
ATOM 1048 C CA . LEU A 1 129 ? 16.880 18.691 27.125 1.00 41.06 129 LEU A CA 1
ATOM 1049 C C . LEU A 1 129 ? 17.604 19.958 27.641 1.00 41.06 129 LEU A C 1
ATOM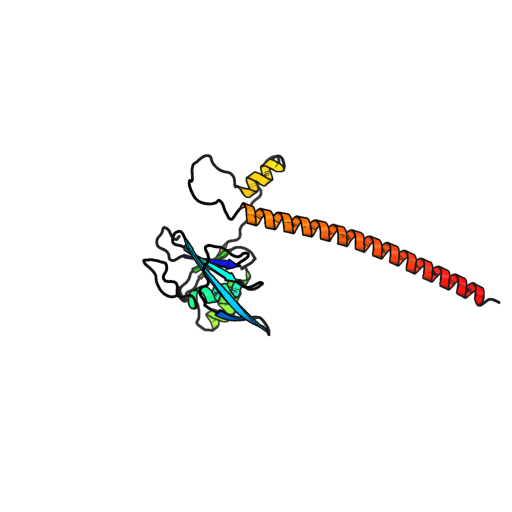 1051 O O . LEU A 1 129 ? 17.282 20.418 28.727 1.00 41.06 129 LEU A O 1
ATOM 1055 N N . ASN A 1 130 ? 18.583 20.507 26.906 1.00 36.91 130 ASN A N 1
ATOM 1056 C CA . ASN A 1 130 ? 19.581 21.441 27.464 1.00 36.91 130 ASN A CA 1
ATOM 1057 C C . ASN A 1 130 ? 19.809 22.755 26.688 1.00 36.91 130 ASN A C 1
ATOM 1059 O O . ASN A 1 130 ? 20.840 23.398 26.866 1.00 36.91 130 ASN A O 1
ATOM 1063 N N . SER A 1 131 ? 18.869 23.203 25.858 1.00 38.53 131 SER A N 1
ATOM 1064 C CA . SER A 1 131 ? 18.906 24.566 25.306 1.00 38.53 131 SER A CA 1
ATOM 1065 C C . SER A 1 131 ? 17.777 25.402 25.897 1.00 38.53 131 SER A C 1
ATOM 1067 O O . SER A 1 131 ? 16.639 24.939 25.943 1.00 38.53 131 SER A O 1
ATOM 1069 N N . THR A 1 132 ? 18.081 26.634 26.322 1.00 41.91 132 THR A N 1
ATOM 1070 C CA . THR A 1 132 ? 17.064 27.657 26.610 1.00 41.91 132 THR A CA 1
ATOM 1071 C C . THR A 1 132 ? 16.028 27.659 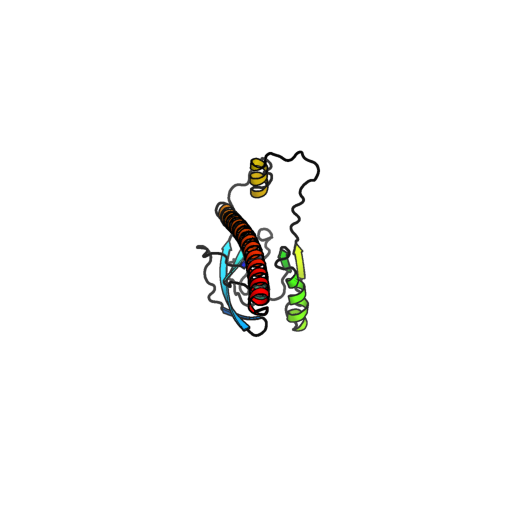25.484 1.00 41.91 132 THR A C 1
ATOM 1073 O O . THR A 1 132 ? 16.443 27.731 24.322 1.00 41.91 132 THR A O 1
ATOM 1076 N N . PRO A 1 133 ? 14.723 27.537 25.788 1.00 47.62 133 PRO A N 1
ATOM 1077 C CA . PRO A 1 133 ? 13.715 27.372 24.753 1.00 47.62 133 PRO A CA 1
ATOM 1078 C C . PRO A 1 133 ? 13.737 28.603 23.837 1.00 47.62 133 PRO A C 1
ATOM 1080 O O . PRO A 1 133 ? 13.625 29.727 24.341 1.00 47.62 133 PRO A O 1
ATOM 1083 N N . PRO A 1 134 ? 13.925 28.432 22.517 1.00 49.41 134 PRO A N 1
ATOM 1084 C CA . PRO A 1 134 ? 13.808 29.548 21.594 1.00 49.41 134 PRO A CA 1
ATOM 1085 C C . PRO A 1 134 ? 12.360 30.074 21.607 1.00 49.41 134 PRO A C 1
ATOM 1087 O O . PRO A 1 134 ? 11.435 29.350 21.992 1.00 49.41 134 PRO A O 1
ATOM 1090 N N . PRO A 1 135 ? 12.130 31.341 21.219 1.00 55.53 135 PRO A N 1
ATOM 1091 C CA . PRO A 1 135 ? 10.791 31.914 21.170 1.00 55.53 135 PRO A CA 1
ATOM 1092 C C . PRO A 1 135 ? 9.849 31.016 20.360 1.00 55.53 135 PRO A C 1
ATOM 1094 O O . PRO A 1 135 ? 10.205 30.549 19.281 1.00 55.53 135 PRO A O 1
ATOM 1097 N N . LEU A 1 136 ? 8.629 30.809 20.866 1.00 47.91 136 LEU A N 1
ATOM 1098 C CA . LEU A 1 136 ? 7.633 29.847 20.362 1.00 47.91 136 LEU A CA 1
ATOM 1099 C C . LEU A 1 136 ? 7.435 29.870 18.830 1.00 47.91 136 LEU A C 1
ATOM 1101 O O . LEU A 1 136 ? 7.150 28.846 18.216 1.00 47.91 136 LEU A O 1
ATOM 1105 N N . LYS A 1 137 ? 7.604 31.040 18.205 1.00 50.91 137 LYS A N 1
ATOM 1106 C CA . LYS A 1 137 ? 7.484 31.221 16.752 1.00 50.91 137 LYS A CA 1
ATOM 1107 C C . LYS A 1 137 ? 8.649 30.603 15.975 1.00 50.91 137 LYS A C 1
ATOM 1109 O O . LYS A 1 137 ? 8.417 29.969 14.949 1.00 50.91 137 LYS A O 1
ATOM 1114 N N . ASP A 1 138 ? 9.867 30.746 16.481 1.00 46.75 138 ASP A N 1
ATOM 1115 C CA . ASP A 1 138 ? 11.080 30.236 15.839 1.00 46.75 138 ASP A CA 1
ATOM 1116 C C . ASP A 1 138 ? 11.172 28.713 15.992 1.00 46.75 138 ASP A C 1
ATOM 1118 O O . ASP A 1 138 ? 11.592 28.012 15.069 1.00 46.75 138 ASP A O 1
ATOM 1122 N N . ASP A 1 139 ? 10.674 28.187 17.115 1.00 54.09 139 ASP A N 1
ATOM 1123 C CA . ASP A 1 139 ? 10.616 26.751 17.375 1.00 54.09 139 ASP A CA 1
ATOM 1124 C C . ASP A 1 139 ? 9.570 26.048 16.494 1.00 54.09 139 ASP A C 1
ATOM 1126 O O . ASP A 1 139 ? 9.849 24.997 15.922 1.00 54.09 139 ASP A O 1
ATOM 1130 N N . MET A 1 140 ? 8.395 26.656 16.271 1.00 51.50 140 MET A N 1
ATOM 1131 C CA . MET A 1 140 ? 7.386 26.111 15.348 1.00 51.50 140 MET A CA 1
ATOM 1132 C C . MET A 1 140 ? 7.885 26.043 13.899 1.00 51.50 140 MET A C 1
ATOM 1134 O O . MET A 1 140 ? 7.617 25.063 13.204 1.00 51.50 140 MET A O 1
ATOM 1138 N N . ILE A 1 141 ? 8.627 27.055 13.443 1.00 45.84 141 ILE A N 1
ATOM 1139 C CA . ILE A 1 141 ? 9.186 27.101 12.085 1.00 45.84 141 ILE A CA 1
ATOM 1140 C C . ILE A 1 141 ? 10.333 26.086 11.943 1.00 45.84 141 ILE A C 1
ATOM 1142 O O . ILE A 1 141 ? 10.365 25.325 10.974 1.00 45.84 141 ILE A O 1
ATOM 1146 N N . SER A 1 142 ? 11.222 25.996 12.936 1.00 48.03 142 SER A N 1
ATOM 1147 C CA . SER A 1 142 ? 12.352 25.053 12.954 1.00 48.03 142 SER A CA 1
ATOM 1148 C C . SER A 1 142 ? 11.906 23.589 13.094 1.00 48.03 142 SER A C 1
ATOM 1150 O O . SER A 1 142 ? 12.471 22.687 12.476 1.00 48.03 142 SER A O 1
ATOM 1152 N N . GLN A 1 143 ? 10.819 23.332 13.827 1.00 51.28 143 GLN A N 1
ATOM 1153 C CA . GLN A 1 143 ? 10.206 22.006 13.934 1.00 51.28 143 GLN A CA 1
ATOM 1154 C C . GLN A 1 143 ? 9.537 21.527 12.639 1.00 51.28 143 GLN A C 1
ATOM 1156 O O . GLN A 1 143 ? 9.350 20.318 12.482 1.00 51.28 143 GLN A O 1
ATOM 1161 N N . VAL A 1 144 ? 9.155 22.457 11.761 1.00 47.53 144 VAL A N 1
ATOM 1162 C CA . VAL A 1 144 ? 8.500 22.201 10.471 1.00 47.53 144 VAL A CA 1
ATOM 1163 C C . VAL A 1 144 ? 9.510 22.062 9.334 1.00 47.53 144 VAL A C 1
ATOM 1165 O O . VAL A 1 144 ? 9.332 21.199 8.477 1.00 47.53 144 VAL A O 1
ATOM 1168 N N . LEU A 1 145 ? 10.553 22.892 9.324 1.00 44.56 145 LEU A N 1
ATOM 1169 C CA . LEU A 1 145 ? 11.555 22.931 8.253 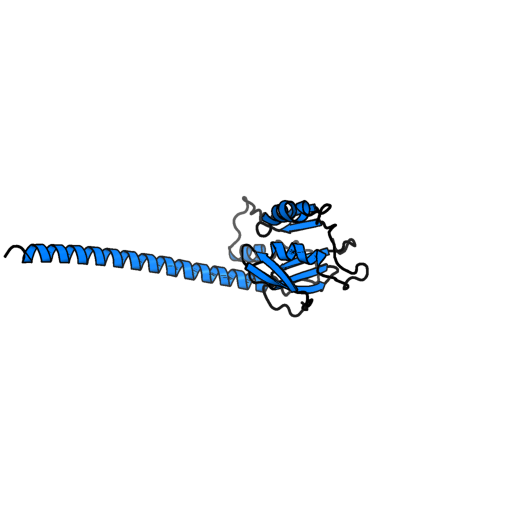1.00 44.56 145 LEU A CA 1
ATOM 1170 C C . LEU A 1 145 ? 12.815 22.104 8.562 1.00 44.56 145 LEU A C 1
ATOM 1172 O O . LEU A 1 145 ? 13.600 21.831 7.660 1.00 44.56 145 LEU A O 1
ATOM 1176 N N . GLY A 1 146 ? 13.001 21.658 9.808 1.00 38.75 146 GLY A N 1
ATOM 1177 C CA . GLY A 1 146 ? 14.267 21.087 10.262 1.00 38.75 146 GLY A CA 1
ATOM 1178 C C . GLY A 1 146 ? 15.367 22.152 10.351 1.00 38.75 146 GLY A C 1
ATOM 1179 O O . GLY A 1 146 ? 15.273 23.241 9.789 1.00 38.75 146 GLY A O 1
ATOM 1180 N N . HIS A 1 147 ? 16.440 21.849 11.081 1.00 44.94 147 HIS A N 1
ATOM 1181 C CA . HIS A 1 147 ? 17.592 22.744 11.172 1.00 44.94 147 HIS A CA 1
ATOM 1182 C C . HIS A 1 147 ? 18.343 22.716 9.827 1.00 44.94 147 HIS A C 1
ATOM 1184 O O . HIS A 1 147 ? 19.184 21.843 9.600 1.00 44.94 147 HIS A O 1
ATOM 1190 N N . GLU A 1 148 ? 18.038 23.637 8.909 1.00 39.78 148 GLU A N 1
ATOM 1191 C CA . GLU A 1 148 ? 18.824 23.787 7.683 1.00 39.78 148 GLU A CA 1
ATOM 1192 C C . GLU A 1 148 ? 20.267 24.153 8.062 1.00 39.78 148 GLU A C 1
ATOM 1194 O O . GLU A 1 148 ? 20.570 25.263 8.512 1.00 39.78 148 GLU A O 1
ATOM 1199 N N . ARG A 1 149 ? 21.201 23.214 7.873 1.00 36.62 149 ARG A N 1
ATOM 1200 C CA . ARG A 1 149 ? 22.605 23.592 7.713 1.00 36.62 149 ARG A CA 1
ATOM 1201 C C . ARG A 1 149 ? 22.706 24.312 6.377 1.00 36.62 149 ARG A C 1
ATOM 1203 O O . ARG A 1 149 ? 22.346 23.739 5.354 1.00 36.62 149 ARG A O 1
ATOM 1210 N N . ARG A 1 150 ? 23.202 25.555 6.401 1.00 33.75 150 ARG A N 1
ATOM 1211 C CA . ARG A 1 150 ? 23.539 26.339 5.203 1.00 33.75 150 ARG A CA 1
ATOM 1212 C C . ARG A 1 150 ? 24.344 25.459 4.242 1.00 33.75 150 ARG A C 1
ATOM 1214 O O . ARG A 1 150 ? 25.504 25.163 4.509 1.00 33.75 150 ARG A O 1
ATOM 1221 N N . GLY A 1 151 ? 23.700 25.008 3.169 1.00 32.16 151 GLY A N 1
ATOM 1222 C CA . GLY A 1 151 ? 24.286 24.048 2.238 1.00 32.16 151 GLY A CA 1
ATOM 1223 C C . GLY A 1 151 ? 23.248 23.367 1.350 1.00 32.16 151 GLY A C 1
ATOM 1224 O O . GLY A 1 151 ? 22.989 22.185 1.511 1.00 32.16 151 GLY A O 1
ATOM 1225 N N . GLN A 1 152 ? 22.664 24.142 0.432 1.00 39.84 152 GLN A N 1
ATOM 1226 C CA . GLN A 1 152 ? 22.293 23.739 -0.931 1.00 39.84 152 GLN A CA 1
ATOM 1227 C C . GLN A 1 152 ? 21.685 22.329 -1.130 1.00 39.84 152 GLN A C 1
ATOM 1229 O O . GLN A 1 152 ? 22.409 21.365 -1.354 1.00 39.84 152 GLN A O 1
ATOM 1234 N N . VAL A 1 153 ? 20.354 22.238 -1.250 1.00 30.22 153 VAL A N 1
ATOM 1235 C CA . VAL A 1 153 ? 19.714 21.235 -2.124 1.00 30.22 153 VAL A CA 1
ATOM 1236 C C . VAL A 1 153 ? 18.571 21.863 -2.917 1.00 30.22 153 VAL A C 1
ATOM 1238 O O . VAL A 1 153 ? 17.520 22.229 -2.401 1.00 30.22 153 VAL A O 1
ATOM 1241 N N . SER A 1 154 ? 18.808 22.007 -4.215 1.00 35.78 154 SER A N 1
ATOM 1242 C CA . SER A 1 154 ? 17.838 22.468 -5.197 1.00 35.78 154 SER A CA 1
ATOM 1243 C C . SER A 1 154 ? 16.856 21.346 -5.548 1.00 35.78 154 SER A C 1
ATOM 1245 O O . SER A 1 154 ? 17.260 20.254 -5.939 1.00 35.78 154 SER A O 1
ATOM 1247 N N . GLY A 1 155 ? 15.557 21.648 -5.495 1.00 37.47 155 GLY A N 1
ATOM 1248 C CA . GLY A 1 155 ? 14.556 20.982 -6.328 1.00 37.47 155 GLY A CA 1
ATOM 1249 C C . GLY A 1 155 ? 13.940 19.700 -5.770 1.00 37.47 155 GLY A C 1
ATOM 1250 O O . GLY A 1 155 ? 14.090 18.632 -6.353 1.00 37.47 155 GLY A O 1
ATOM 1251 N N . LEU A 1 156 ? 13.158 19.797 -4.703 1.00 37.75 156 LEU A N 1
ATOM 1252 C CA . LEU A 1 156 ? 11.889 19.091 -4.474 1.00 37.75 156 LEU A CA 1
ATOM 1253 C C . LEU A 1 156 ? 11.270 19.734 -3.235 1.00 37.75 156 LEU A C 1
ATOM 1255 O O . LEU A 1 156 ? 12.010 20.271 -2.435 1.00 37.75 156 LEU A O 1
ATOM 1259 N N . GLU A 1 157 ? 9.960 19.611 -3.054 1.00 32.12 157 GLU A N 1
ATOM 1260 C CA . GLU A 1 157 ? 9.207 20.094 -1.883 1.00 32.12 157 GLU A CA 1
ATOM 1261 C C . GLU A 1 157 ? 8.607 21.489 -2.047 1.00 32.12 157 GLU A C 1
ATOM 1263 O O . GLU A 1 157 ? 9.027 22.461 -1.440 1.00 32.12 157 GLU A O 1
ATOM 1268 N N . PHE A 1 158 ? 7.539 21.573 -2.842 1.00 31.64 158 PHE A N 1
ATOM 1269 C CA . PHE A 1 158 ? 6.636 22.728 -2.780 1.00 31.64 158 PHE A CA 1
ATOM 1270 C C . PHE A 1 158 ? 5.147 22.353 -2.724 1.00 31.64 158 PHE A C 1
ATOM 1272 O O . PHE A 1 158 ? 4.295 23.162 -3.064 1.00 31.64 158 PHE A O 1
ATOM 1279 N N . GLY A 1 159 ? 4.789 21.131 -2.298 1.00 37.09 159 GLY A N 1
ATOM 1280 C CA . GLY A 1 159 ? 3.379 20.706 -2.374 1.00 37.09 159 GLY A CA 1
ATOM 1281 C C . GLY A 1 159 ? 2.836 19.744 -1.320 1.00 37.09 159 GLY A C 1
ATOM 1282 O O . GLY A 1 159 ? 1.673 19.379 -1.425 1.00 37.09 159 GLY A O 1
ATOM 1283 N N . VAL A 1 160 ? 3.620 19.299 -0.330 1.00 40.00 160 VAL A N 1
ATOM 1284 C CA . VAL A 1 160 ? 3.147 18.285 0.646 1.00 40.00 160 VAL A CA 1
ATOM 1285 C C . VAL A 1 160 ? 3.229 18.778 2.095 1.00 40.00 160 VAL A C 1
ATOM 1287 O O . VAL A 1 160 ? 2.442 18.347 2.938 1.00 40.00 160 VAL A O 1
ATOM 1290 N N . THR A 1 161 ? 4.126 19.719 2.385 1.00 40.69 161 THR A N 1
ATOM 1291 C CA . THR A 1 161 ? 4.439 20.182 3.744 1.00 40.69 161 THR A CA 1
ATOM 1292 C C . THR A 1 161 ? 3.389 21.157 4.284 1.00 40.69 161 THR A C 1
ATOM 1294 O O . THR A 1 161 ? 2.835 20.922 5.356 1.00 40.69 161 THR A O 1
ATOM 1297 N N . LEU A 1 162 ? 3.017 22.189 3.514 1.00 35.62 162 LEU A N 1
ATOM 1298 C CA . LEU A 1 162 ? 2.036 23.196 3.952 1.00 35.62 162 LEU A CA 1
ATOM 1299 C C . LEU A 1 162 ? 0.622 22.625 4.113 1.00 35.62 162 LEU A C 1
ATOM 1301 O O . LEU A 1 162 ? -0.081 22.982 5.053 1.00 35.62 162 LEU A O 1
ATOM 1305 N N . THR A 1 163 ? 0.205 21.703 3.242 1.00 44.44 163 THR A N 1
ATOM 1306 C CA . THR A 1 163 ? -1.152 21.137 3.293 1.00 44.44 163 THR A CA 1
ATOM 1307 C C . THR A 1 163 ? -1.322 20.173 4.465 1.00 44.44 163 THR A C 1
ATOM 1309 O O . THR A 1 163 ? -2.349 20.211 5.134 1.00 44.44 163 THR A O 1
ATOM 1312 N N . LYS A 1 164 ? -0.309 19.343 4.767 1.00 38.59 164 LYS A N 1
ATOM 1313 C CA . LYS A 1 164 ? -0.340 18.475 5.955 1.00 38.59 164 LYS A CA 1
ATOM 1314 C C . LYS A 1 164 ? -0.347 19.287 7.247 1.00 38.59 164 LYS A C 1
ATOM 1316 O O . LYS A 1 164 ? -1.108 18.953 8.147 1.00 38.59 164 LYS A O 1
ATOM 1321 N N . LEU A 1 165 ? 0.438 20.364 7.321 1.00 43.09 165 LEU A N 1
ATOM 1322 C CA . LEU A 1 165 ? 0.427 21.268 8.474 1.00 43.09 165 LEU A CA 1
ATOM 1323 C C . LEU A 1 165 ? -0.897 22.009 8.619 1.00 43.09 165 LEU A C 1
ATOM 1325 O O . LEU A 1 165 ? -1.415 22.079 9.725 1.00 43.09 165 LEU A O 1
ATOM 1329 N N . GLY A 1 166 ? -1.470 22.498 7.517 1.00 43.38 166 GLY A N 1
ATOM 1330 C CA . GLY A 1 166 ? -2.772 23.164 7.520 1.00 43.38 166 GLY A CA 1
ATOM 1331 C C . GLY A 1 166 ? -3.896 22.250 8.002 1.00 43.38 166 GLY A C 1
ATOM 1332 O O . GLY A 1 166 ? -4.701 22.668 8.827 1.00 43.38 166 GLY A O 1
ATOM 1333 N N . ILE A 1 167 ? -3.902 20.987 7.559 1.00 51.06 167 ILE A N 1
ATOM 1334 C CA . ILE A 1 167 ? -4.861 19.986 8.039 1.00 51.06 167 ILE A CA 1
ATOM 1335 C C . ILE A 1 167 ? -4.628 19.715 9.525 1.00 51.06 167 ILE A C 1
ATOM 1337 O O . ILE A 1 167 ? -5.567 19.845 10.291 1.00 51.06 167 ILE A O 1
ATOM 1341 N N . ILE A 1 168 ? -3.398 19.418 9.961 1.00 47.78 168 ILE A N 1
ATOM 1342 C CA . ILE A 1 168 ? -3.103 19.126 11.376 1.00 47.78 168 ILE A CA 1
ATOM 1343 C C . ILE A 1 168 ? -3.494 20.302 12.286 1.00 47.78 168 ILE A C 1
ATOM 1345 O O . ILE A 1 168 ? -4.140 20.064 13.299 1.00 47.78 168 ILE A O 1
ATOM 1349 N N . LEU A 1 169 ? -3.177 21.545 11.903 1.00 49.75 169 LEU A N 1
ATOM 1350 C CA . LEU A 1 169 ? -3.558 22.763 12.633 1.00 49.75 169 LEU A CA 1
ATOM 1351 C C . LEU A 1 169 ? -5.078 22.982 12.670 1.00 49.75 169 LEU A C 1
ATOM 1353 O O . LEU A 1 169 ? -5.611 23.406 13.693 1.00 49.75 169 LEU A O 1
ATOM 1357 N N . GLN A 1 170 ? -5.793 22.686 11.580 1.00 46.91 170 GLN A N 1
ATOM 1358 C CA . GLN A 1 170 ? -7.257 22.751 11.563 1.00 46.91 170 GLN A CA 1
ATOM 1359 C C . GLN A 1 170 ? -7.890 21.662 12.432 1.00 46.91 170 GLN A C 1
ATOM 1361 O O . GLN A 1 170 ? -8.864 21.937 13.133 1.00 46.91 170 GLN A O 1
ATOM 1366 N N . THR A 1 171 ? -7.357 20.438 12.415 1.00 51.22 171 THR A N 1
ATOM 1367 C CA . THR A 1 171 ? -7.883 19.341 13.232 1.00 51.22 171 THR A CA 1
ATOM 1368 C C . THR A 1 171 ? -7.616 19.588 14.713 1.00 51.22 171 THR A C 1
ATOM 1370 O O . THR A 1 171 ? -8.526 19.404 15.512 1.00 51.22 171 THR A O 1
ATOM 1373 N N . THR A 1 172 ? -6.424 20.062 15.095 1.00 50.31 172 THR A N 1
ATOM 1374 C CA . THR A 1 172 ? -6.125 20.399 16.497 1.00 50.31 172 THR A CA 1
ATOM 1375 C C . THR A 1 172 ? -6.949 21.584 16.991 1.00 50.31 172 THR A C 1
ATOM 1377 O O . THR A 1 172 ? -7.447 21.534 18.111 1.00 50.31 172 THR A O 1
ATOM 1380 N N . GLY A 1 173 ? -7.171 22.607 16.156 1.00 65.69 173 GLY A N 1
ATOM 1381 C CA . GLY A 1 173 ? -8.051 23.730 16.493 1.00 65.69 173 GLY A CA 1
ATOM 1382 C C . GLY A 1 173 ? -9.502 23.299 16.725 1.00 65.69 173 GLY A C 1
ATOM 1383 O O . GLY A 1 173 ? -10.105 23.675 17.725 1.00 65.69 173 GLY A O 1
ATOM 1384 N N . ARG A 1 174 ? -10.046 22.439 15.852 1.00 63.38 174 ARG A N 1
ATOM 1385 C CA . ARG A 1 174 ? -11.408 21.899 16.016 1.00 63.38 174 ARG A CA 1
ATOM 1386 C C . ARG A 1 174 ? -11.534 20.966 17.218 1.00 63.38 174 ARG A C 1
ATOM 1388 O O . ARG A 1 174 ? -12.590 20.942 17.836 1.00 63.38 174 ARG A O 1
ATOM 1395 N N . VAL A 1 175 ? -10.491 20.202 17.548 1.00 59.50 175 VAL A N 1
ATOM 1396 C CA . VAL A 1 175 ? -10.471 19.362 18.758 1.00 59.50 175 VAL A CA 1
ATOM 1397 C C . VAL A 1 175 ? -10.485 20.233 20.013 1.00 59.50 175 VAL A C 1
ATOM 1399 O O . VAL A 1 175 ? -11.299 19.976 20.890 1.00 59.50 175 VAL A O 1
ATOM 1402 N N . ALA A 1 176 ? -9.689 21.304 20.063 1.00 68.12 176 ALA A N 1
ATOM 1403 C CA . ALA A 1 176 ? -9.692 22.235 21.194 1.00 68.12 176 ALA A CA 1
ATOM 1404 C C . ALA A 1 176 ? -11.056 22.929 21.380 1.00 68.12 176 ALA A C 1
ATOM 1406 O O . ALA A 1 176 ? -11.550 23.039 22.500 1.00 68.12 176 ALA A O 1
ATOM 1407 N N . GLU A 1 177 ? -11.704 23.338 20.285 1.00 76.50 177 GLU A N 1
ATOM 1408 C CA . GLU A 1 177 ? -13.043 23.940 20.331 1.00 76.50 177 GLU A CA 1
ATOM 1409 C C . GLU A 1 177 ? -14.110 22.935 20.807 1.00 76.50 177 GLU A C 1
ATOM 1411 O O . GLU A 1 177 ? -14.986 23.274 21.604 1.00 76.50 177 GLU A O 1
ATOM 1416 N N . LEU A 1 178 ? -14.019 21.674 20.370 1.00 68.12 178 LEU A N 1
ATOM 1417 C CA . LEU A 1 178 ? -14.907 20.603 20.830 1.00 68.12 178 LEU A CA 1
ATOM 1418 C C . LEU A 1 178 ? -14.686 20.255 22.308 1.00 68.12 178 LEU A C 1
ATOM 1420 O O . LEU A 1 178 ? -15.656 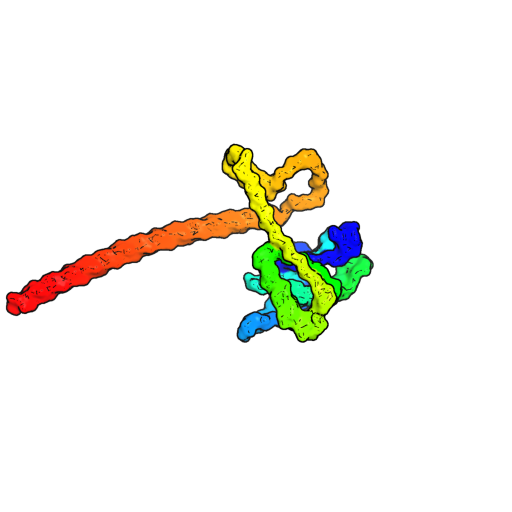20.000 23.021 1.00 68.12 178 LEU A O 1
ATOM 1424 N N . GLU A 1 179 ? -13.441 20.261 22.783 1.00 73.06 179 GLU A N 1
ATOM 1425 C CA . GLU A 1 179 ? -13.112 20.049 24.196 1.00 73.06 179 GLU A CA 1
ATOM 1426 C C . GLU A 1 179 ? -13.675 21.175 25.074 1.00 73.06 179 GLU A C 1
ATOM 1428 O O . GLU A 1 179 ? -14.294 20.897 26.104 1.00 73.06 179 GLU A O 1
ATOM 1433 N N . GLU A 1 180 ? -13.563 22.435 24.645 1.00 84.50 180 GLU A N 1
ATOM 1434 C CA . GLU A 1 180 ? -14.149 23.577 25.358 1.00 84.50 180 GLU A CA 1
ATOM 1435 C C . GLU A 1 180 ? -15.683 23.483 25.418 1.00 84.50 180 GLU A C 1
ATOM 1437 O O . GLU A 1 180 ? -16.291 23.672 26.479 1.00 84.50 180 GLU A O 1
ATOM 1442 N N . GLN A 1 181 ? -16.324 23.104 24.306 1.00 83.38 181 GLN A N 1
ATOM 1443 C CA . GLN A 1 181 ? -17.769 22.869 24.267 1.00 83.38 181 GLN A CA 1
ATOM 1444 C C . GLN A 1 181 ? -18.199 21.717 25.183 1.00 83.38 181 GLN A C 1
ATOM 1446 O O . GLN A 1 181 ? -19.231 21.826 25.854 1.00 83.38 181 GLN A O 1
ATOM 1451 N N . LEU A 1 182 ? -17.419 20.635 25.250 1.00 76.50 182 LEU A N 1
ATOM 1452 C CA . LEU A 1 182 ? -17.695 19.497 26.124 1.00 76.50 182 LEU A CA 1
ATOM 1453 C C . LEU A 1 182 ? -17.620 19.901 27.604 1.00 76.50 182 LEU A C 1
ATOM 1455 O O . LEU A 1 182 ? -18.538 19.596 28.367 1.00 76.50 182 LEU A O 1
ATOM 1459 N N . VAL A 1 183 ? -16.594 20.664 28.000 1.00 83.62 183 VAL A N 1
ATOM 1460 C CA . VAL A 1 183 ? -16.441 21.187 29.371 1.00 83.62 183 VAL A CA 1
ATOM 1461 C C . VAL A 1 183 ? -17.593 22.129 29.736 1.00 83.62 183 VAL A C 1
ATOM 1463 O O . VAL A 1 183 ? -18.189 22.006 30.811 1.00 83.62 183 VAL A O 1
ATOM 1466 N N . ALA A 1 184 ? -17.980 23.028 28.829 1.00 87.75 184 ALA A N 1
ATOM 1467 C CA . ALA A 1 184 ? -19.116 23.923 29.039 1.00 87.75 184 ALA A CA 1
ATOM 1468 C C . ALA A 1 184 ? -20.444 23.157 29.189 1.00 87.75 184 ALA A C 1
ATOM 1470 O O . ALA A 1 184 ? -21.303 23.536 29.994 1.00 87.75 184 ALA A O 1
ATOM 1471 N N . MET A 1 185 ? -20.624 22.069 28.435 1.00 78.81 185 MET A N 1
ATOM 1472 C CA . MET A 1 185 ? -21.812 21.218 28.508 1.00 78.81 185 MET A CA 1
ATOM 1473 C C . MET A 1 185 ? -21.876 20.438 29.826 1.00 78.81 185 MET A C 1
ATOM 1475 O O . MET A 1 185 ? -22.936 20.391 30.454 1.00 78.81 185 MET A O 1
ATOM 1479 N N . MET A 1 186 ? -20.744 19.909 30.295 1.00 76.56 186 MET A N 1
ATOM 1480 C CA . MET A 1 186 ? -20.647 19.251 31.601 1.00 76.56 186 MET A CA 1
ATOM 1481 C C . MET A 1 186 ? -21.020 20.201 32.747 1.00 76.56 186 MET A C 1
ATOM 1483 O O . MET A 1 186 ? -21.847 19.848 33.588 1.00 76.56 186 MET A O 1
ATOM 1487 N N . GLY A 1 187 ? -20.528 21.445 32.728 1.00 88.94 187 GLY A N 1
ATOM 1488 C CA . GLY A 1 187 ? -20.892 22.447 33.737 1.00 88.94 187 GLY A CA 1
ATOM 1489 C C . GLY A 1 187 ? -22.383 22.816 33.732 1.00 88.94 187 GLY A C 1
ATOM 1490 O O . GLY A 1 187 ? -22.967 23.105 34.780 1.00 88.94 187 GLY A O 1
ATOM 1491 N N . LYS A 1 188 ? -23.046 22.782 32.566 1.00 90.00 188 LYS A N 1
ATOM 1492 C CA . LYS A 1 188 ? -24.506 22.968 32.474 1.00 90.00 188 LYS A CA 1
ATOM 1493 C C . LYS A 1 188 ? -25.273 21.777 33.048 1.00 90.00 188 LYS A C 1
ATOM 1495 O O . LYS A 1 188 ? -26.255 21.997 33.757 1.00 90.00 188 LYS A O 1
ATOM 1500 N N . MET A 1 189 ? -24.828 20.545 32.788 1.00 81.44 189 MET A N 1
ATOM 1501 C CA . MET A 1 189 ? -25.435 19.344 33.378 1.00 81.44 189 MET A CA 1
ATOM 1502 C C . MET A 1 189 ? -25.348 19.352 34.903 1.00 81.44 189 MET A C 1
ATOM 1504 O O . MET A 1 189 ? -26.332 19.039 35.568 1.00 81.44 189 MET A O 1
ATOM 1508 N N . GLU A 1 190 ? -24.222 19.778 35.470 1.00 89.12 190 GLU A N 1
ATOM 1509 C CA . GLU A 1 190 ? -24.048 19.850 36.922 1.00 89.12 190 GLU A CA 1
ATOM 1510 C C . GLU A 1 190 ? -24.978 20.894 37.565 1.00 89.12 190 GLU A C 1
ATOM 1512 O O . GLU A 1 190 ? -25.646 20.625 38.566 1.00 89.12 190 GLU A O 1
ATOM 1517 N N . LYS A 1 191 ? -25.123 22.070 36.939 1.00 88.81 191 LYS A N 1
ATOM 1518 C CA . LYS A 1 191 ? -26.096 23.088 37.377 1.00 88.81 191 LYS A CA 1
ATOM 1519 C C . LYS A 1 191 ? -27.537 22.586 37.293 1.00 88.81 191 LYS A C 1
ATOM 1521 O O . LYS A 1 191 ? -28.325 22.846 38.201 1.00 88.81 191 LYS A O 1
ATOM 1526 N N . MET A 1 192 ? -27.877 21.863 36.230 1.00 86.50 192 MET A N 1
ATOM 1527 C CA . MET A 1 192 ? -29.204 21.278 36.049 1.00 86.50 192 MET A CA 1
ATOM 1528 C C . MET A 1 192 ? -29.485 20.182 37.084 1.00 86.50 192 MET A C 1
ATOM 1530 O O . MET A 1 192 ? -30.555 20.188 37.682 1.00 86.50 192 MET A O 1
ATOM 1534 N N . SER A 1 193 ? -28.510 19.317 37.376 1.00 84.38 193 SER A N 1
ATOM 1535 C CA . SER A 1 193 ? -28.603 18.306 38.439 1.00 84.38 193 SER A CA 1
ATOM 1536 C C . SER A 1 193 ? -28.889 18.943 39.805 1.00 84.38 193 SER A C 1
ATOM 1538 O O . SER A 1 193 ? -29.822 18.549 40.505 1.00 84.38 193 SER A O 1
ATOM 1540 N N . ASN A 1 194 ? -28.175 20.021 40.141 1.00 86.06 194 ASN A N 1
ATOM 1541 C CA . ASN A 1 194 ? -28.392 20.763 41.384 1.00 86.06 194 ASN A CA 1
ATOM 1542 C C . ASN A 1 194 ? -29.781 21.419 41.466 1.00 86.06 194 ASN A C 1
ATOM 1544 O O . ASN A 1 194 ? -30.371 21.490 42.545 1.00 86.06 194 ASN A O 1
ATOM 1548 N N . LEU A 1 195 ? -30.326 21.899 40.343 1.00 87.00 195 LEU A N 1
ATOM 1549 C CA . LEU A 1 195 ? -31.690 22.433 40.288 1.00 87.00 195 LEU A CA 1
ATOM 1550 C C . LEU A 1 195 ? -32.739 21.331 40.454 1.00 87.00 195 LEU A C 1
ATOM 1552 O O . LEU A 1 195 ? -33.698 21.525 41.197 1.00 87.00 195 LEU A O 1
ATOM 1556 N N . VAL A 1 196 ? -32.539 20.173 39.821 1.00 85.06 196 VAL A N 1
ATOM 1557 C CA . VAL A 1 196 ? -33.422 19.007 39.973 1.00 85.06 196 VAL A CA 1
ATOM 1558 C C . VAL A 1 196 ? -33.440 18.539 41.428 1.00 85.06 196 VAL A C 1
ATOM 1560 O O . VAL A 1 196 ? -34.516 18.371 41.995 1.00 85.06 196 VAL A O 1
ATOM 1563 N N . LEU A 1 197 ? -32.278 18.434 42.079 1.00 80.94 197 LEU A N 1
ATOM 1564 C CA . LEU A 1 197 ? -32.189 18.095 43.504 1.00 80.94 197 LEU A CA 1
ATOM 1565 C C . LEU A 1 197 ? -32.927 19.108 44.393 1.00 80.94 197 LEU A C 1
ATOM 1567 O O . LEU A 1 197 ? -33.651 18.713 45.307 1.00 80.94 197 LEU A O 1
ATOM 1571 N N . LYS A 1 198 ? -32.807 20.411 44.106 1.00 84.88 198 LYS A N 1
ATOM 1572 C CA . LYS A 1 198 ? -33.555 21.458 44.825 1.00 84.88 198 LYS A CA 1
ATOM 1573 C C . LYS A 1 198 ? -35.067 21.349 44.619 1.00 84.88 198 LYS A C 1
ATOM 1575 O O . LYS A 1 198 ? -35.817 21.510 45.578 1.00 84.88 198 LYS A O 1
ATOM 1580 N N . LEU A 1 199 ? -35.520 21.062 43.399 1.00 80.56 199 LEU A N 1
ATOM 1581 C CA . LEU A 1 199 ? -36.941 20.879 43.091 1.00 80.56 199 LEU A CA 1
ATOM 1582 C C . LEU A 1 199 ? -37.521 19.654 43.808 1.00 80.56 199 LEU A C 1
ATOM 1584 O O . LEU A 1 199 ? -38.591 19.761 44.401 1.00 80.56 199 LEU A O 1
ATOM 1588 N N . ILE A 1 200 ? -36.788 18.536 43.830 1.00 79.31 200 ILE A N 1
ATOM 1589 C CA . ILE A 1 200 ? -37.174 17.322 44.565 1.00 79.31 200 ILE A CA 1
ATOM 1590 C C . ILE A 1 200 ? -37.310 17.621 46.065 1.00 79.31 200 ILE A C 1
ATOM 1592 O O . ILE A 1 200 ? -38.301 17.239 46.686 1.00 79.31 200 ILE A O 1
ATOM 1596 N N . CYS A 1 201 ? -36.357 18.357 46.644 1.00 70.75 201 CYS A N 1
ATOM 1597 C CA . CYS A 1 201 ? -36.384 18.719 48.063 1.00 70.75 201 CYS A CA 1
ATOM 1598 C C . CYS A 1 201 ? -37.577 19.636 48.409 1.00 70.75 201 CYS A C 1
ATOM 1600 O O . CYS A 1 201 ? -38.263 19.437 49.416 1.00 70.75 201 CYS A O 1
ATOM 1602 N N . ASN A 1 202 ? -37.893 20.596 47.534 1.00 73.50 202 ASN A N 1
ATOM 1603 C CA . ASN A 1 202 ? -39.064 21.462 47.688 1.00 73.50 202 ASN A CA 1
ATOM 1604 C C . ASN A 1 202 ? -40.386 20.690 47.546 1.00 73.50 202 ASN A C 1
ATOM 1606 O O . ASN A 1 202 ? -41.320 20.942 48.303 1.00 73.50 202 ASN A O 1
ATOM 1610 N N . GLN A 1 203 ? -40.471 19.732 46.618 1.00 74.31 203 GLN A N 1
ATOM 1611 C CA . GLN A 1 203 ? -41.656 18.888 46.445 1.00 74.31 203 GLN A CA 1
ATOM 1612 C C . GLN A 1 203 ? -41.896 17.991 47.669 1.00 74.31 203 GLN A C 1
ATOM 1614 O O . GLN A 1 203 ? -43.034 17.887 48.128 1.00 74.31 203 GLN A O 1
ATOM 1619 N N . ALA A 1 204 ? -40.835 17.415 48.247 1.00 67.06 204 ALA A N 1
ATOM 1620 C CA . ALA A 1 204 ? -40.916 16.664 49.500 1.00 67.06 204 ALA A CA 1
ATOM 1621 C C . ALA A 1 204 ? -41.424 17.550 50.653 1.00 67.06 204 ALA A C 1
ATOM 1623 O O . ALA A 1 204 ? -42.342 17.171 51.378 1.00 67.06 204 ALA A O 1
ATOM 1624 N N . SER A 1 205 ? -40.904 18.775 50.758 1.00 62.91 205 SER A N 1
ATOM 1625 C CA . SER A 1 205 ? -41.307 19.740 51.788 1.00 62.91 205 SER A CA 1
ATOM 1626 C C . SER A 1 205 ? -42.779 20.153 51.659 1.00 62.91 205 SER A C 1
ATOM 1628 O O . SER A 1 205 ? -43.488 20.222 52.659 1.00 62.91 205 SER A O 1
ATOM 1630 N N . LEU A 1 206 ? -43.270 20.354 50.431 1.00 59.56 206 LEU A N 1
ATOM 1631 C CA . LEU A 1 206 ? -44.684 20.626 50.161 1.00 59.56 206 LEU A CA 1
ATOM 1632 C C . LEU A 1 206 ? -45.568 19.416 50.500 1.00 59.56 206 LEU A C 1
ATOM 1634 O O . LEU A 1 206 ? -46.594 19.589 51.151 1.00 59.56 206 LEU A O 1
ATOM 1638 N N . SER A 1 207 ? -45.167 18.190 50.146 1.00 59.41 207 SER A N 1
ATOM 1639 C CA . SER A 1 207 ? -45.945 16.983 50.476 1.00 59.41 207 SER A CA 1
ATOM 1640 C C . SER A 1 207 ? -46.110 16.756 51.985 1.00 59.41 207 SER A C 1
ATOM 1642 O O . SER A 1 207 ? -47.194 16.380 52.424 1.00 59.41 207 SER A O 1
ATOM 1644 N N . CYS A 1 208 ? -45.091 17.081 52.790 1.00 56.03 208 CYS A N 1
ATOM 1645 C CA . CYS A 1 208 ? -45.156 17.010 54.253 1.00 56.03 208 CYS A CA 1
ATOM 1646 C C . CYS A 1 208 ? -46.107 18.051 54.869 1.00 56.03 208 CYS A C 1
ATOM 1648 O O . CYS A 1 208 ? -46.669 17.808 55.935 1.00 56.03 208 CYS A O 1
ATOM 1650 N N . ILE A 1 209 ? -46.299 19.202 54.215 1.00 59.31 209 ILE A N 1
ATOM 1651 C CA . ILE A 1 209 ? -47.233 20.245 54.669 1.00 59.31 209 ILE A CA 1
ATOM 1652 C C . ILE A 1 209 ? -48.683 19.841 54.363 1.00 59.31 209 ILE A C 1
ATOM 1654 O O . ILE A 1 209 ? -49.560 20.047 55.196 1.00 59.31 209 ILE A O 1
ATOM 1658 N N . TYR A 1 210 ? -48.945 19.220 53.209 1.00 53.81 210 TYR A N 1
ATOM 1659 C CA . TYR A 1 210 ? -50.303 18.824 52.804 1.00 53.81 210 TYR A CA 1
ATOM 1660 C C . TYR A 1 210 ? -50.810 17.508 53.428 1.00 53.81 210 TYR A C 1
ATOM 1662 O O . TYR A 1 210 ? -52.000 17.237 53.330 1.00 53.81 210 TYR A O 1
ATOM 1670 N N . HIS A 1 211 ? -49.956 16.693 54.062 1.00 54.50 211 HIS A N 1
ATOM 1671 C CA . HIS A 1 211 ? -50.359 15.467 54.784 1.00 54.50 211 HIS A CA 1
ATOM 1672 C C . HIS A 1 211 ? -50.603 15.662 56.295 1.00 54.50 211 HIS A C 1
ATOM 1674 O O . HIS A 1 211 ? -50.958 14.703 56.974 1.00 54.50 211 HIS A O 1
ATOM 1680 N N . ASN A 1 212 ? -50.416 16.876 56.825 1.00 51.34 212 ASN A N 1
ATOM 1681 C CA . ASN A 1 212 ? -50.617 17.214 58.243 1.00 51.34 212 ASN A CA 1
ATOM 1682 C C . ASN A 1 212 ? -51.884 18.063 58.506 1.00 51.34 212 ASN A C 1
ATOM 1684 O O . ASN A 1 212 ? -51.981 18.682 59.565 1.00 51.34 212 ASN A O 1
ATOM 1688 N N . ASN A 1 213 ? -52.840 18.086 57.568 1.00 44.19 213 ASN A N 1
ATOM 1689 C CA . ASN A 1 213 ? -54.188 18.645 57.747 1.00 44.19 213 ASN A CA 1
ATOM 1690 C C . ASN A 1 213 ? -55.247 17.556 57.588 1.00 44.19 213 ASN A C 1
ATOM 1692 O O . ASN A 1 213 ? -55.124 16.778 56.614 1.00 44.19 213 ASN A O 1
#

Secondary structure (DSSP, 8-state):
-GGGT--EEEEEE--S--TTPEEEEEEEEEEETTEEEEEEEEEEEETTEEEEEEE-SS--HHHHHHHHHH-----SSS--S---S--EEEEESGGGTTHHHHIIIIIGGGTSSSS-EEEEE-------TTS-PPPHHHHHHHHHH----S----S--SSSHHHHHHHHHHHHHHHHHHHHHHHHHHHHHHHHHHHHHHHHHHHHHHHHHHT--

Sequence (213 aa):
MAANEHRVMTVCPRYNQYKDAWNTSVLVEIKVGDKIETVRFFHCYKRGVDRVFVDHPIFLEKAALEAPRVLSLNSNKYFSGPYGDDVVFIVNDWHMALFPCYIKSIYKSQGIYESAKVKIEVLKKSLPLNSTPPPLKDDMISQVLGHERRGQVSGLEFGVTLTKLGIILQTTGRVAELEEQLVAMMGKMEKMSNLVLKLICNQASLSCIYHNN

Radius of gyration: 27.42 Å; chains: 1; bounding box: 78×52×76 Å

Foldseek 3Di:
DQVVVDAAEDEDAPPDDDPQWAWLPDWDWDDDPPDTDIWTWTWHDDPSYIYIHIHDPDDGLVVVVCQQPRDFDDPDPVDTGGNALQEEAEAEAPVCVCNVVCCVPPQVVVVGNVNYHYHYDYDDPDDDPDDDDDPPVVCVVCVQPPDDDPDDDDDDDDPDRVVVVVVVVVVVVVVVVVVVVVVVVVVVVVVVVVVVVVVVVVVVVVVVVVVPD

InterPro domains:
  IPR013534 Starch synthase, catalytic domain [PF08323] (1-118)

Organism: NCBI:txid39325